Protein AF-A0AAN7U0B2-F1 (afdb_monomer)

Organism: NCBI:txid79012

pLDDT: mean 71.35, std 10.84, range [43.75, 94.19]

Secondary structure (DSSP, 8-state):
-HHHHHHHHHHHHHHHHHHHHHHHHHHHHHHHHHHHHHHHHHHHHHHHHHHHHHHHHHHHHHHHHHHHHHHHHHHHHHHHHTT---HHHHHHHHHHHHHHHHHHHHHHHHHHHHHHHHHHHHHHHHHHHHHHHHHHHHHHHHHHHHHHHHHHHHHHHHHHHHHHHHHHHHHHHHHHHHHHHHHHHHHHHHHHHHHHHHHHHHHHHHHHHHHHHHHHHHHHHHHHHHHHHHHHHHHHHHHHHHHHHHHHHHHHHHHHHHHHHHHHHHHHHHHHHHHHHHHHHHHHHHHHHHHHHHH-TTS-HHHHHHHHHHHHHHHHHHHH--TTHHHHHHHHHHHHHHHHHHHTT-

Radius of gyration: 95.61 Å; Cα contacts (8 Å, |Δi|>4): 31; chains: 1; bounding box: 136×60×272 Å

Sequence (346 aa):
MGRVENQIKDNYNSLSHEGDRLNKEAKIESEKLKNNAKLDAQDLKKDIDESVHTSWDTVKEGAKTVQDYISSGIESVKHTITTDPAQKDMENLKSNVNQKLEESEKEGQSVLNNISNFFKGTTEEAKNEAEHIGLEAYKEGDQFVGDVHKNYKRTANEVQKDANRLSTDAKNESSKLYKDIKNESSKLYNDAKKEGSKLANDLKKDTQYYAEETKKMANDIKNKATDTVQDLSYDASKKASQLKKKASETLDESADAIEHQYDIIKRDFNHLNQRNGMIWGSIGLIGGATATSYLFPTASPMAKFTFIAGLASLGSYYGLHQPHNKVVDNAFKKANHKKEEIKKKM

Solvent-accessible surface area (backbone atoms only — not comparable to full-atom values): 18426 Å² total; pe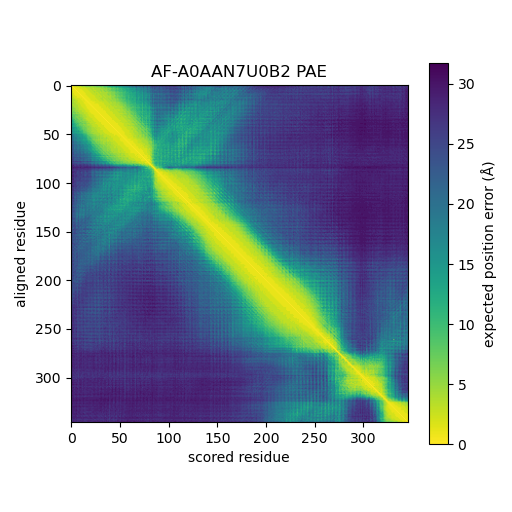r-residue (Å²): 110,73,70,58,57,49,53,52,50,52,51,50,52,51,51,52,53,50,51,55,48,52,54,51,50,53,51,53,51,51,53,50,52,56,51,47,55,51,48,53,52,49,51,52,50,48,54,50,54,52,51,52,50,53,52,49,51,52,49,50,53,50,52,48,51,52,50,52,52,51,53,53,50,51,53,52,53,54,56,64,65,72,73,72,85,61,73,70,63,53,53,56,49,52,51,54,50,52,51,54,46,54,52,49,51,50,50,50,51,50,52,53,51,52,52,54,49,49,53,52,50,54,52,50,51,54,51,53,50,52,51,49,52,51,51,50,54,50,52,53,50,54,50,50,54,50,51,52,51,51,49,51,53,49,51,54,53,50,52,52,50,50,52,53,47,53,56,50,51,53,53,52,52,53,55,49,54,51,51,52,51,51,52,52,52,53,48,51,51,52,50,51,52,50,52,51,52,48,52,54,51,51,53,52,50,52,52,52,51,53,51,52,51,51,51,49,52,51,51,53,51,52,48,54,53,51,51,52,51,51,53,50,51,50,51,51,52,52,52,52,52,50,49,53,49,52,52,48,53,53,49,49,54,50,50,51,52,49,50,52,51,48,52,50,51,51,52,50,48,54,54,45,59,67,48,49,66,60,53,51,50,52,52,23,49,57,54,26,56,54,51,43,55,70,77,43,73,86,57,53,73,65,60,49,48,56,52,25,54,52,46,26,54,52,46,52,55,57,71,76,65,61,77,66,59,60,59,53,51,50,51,52,52,53,50,53,55,52,51,56,54,51,66,74,75,107

Mean predicted aligned error: 20.29 Å

Foldseek 3Di:
DVVVVVVVVVVVVVVVVVVVVVVVVVVVVVVVVVVVVVVVVVVVVVVVVVVVVVVVVVVVVVLVVVVVVLVVVLVVLVVVLVPDDPPVVSVVSVVVSVVVVVVVVVVSVVVVVVVVVVVVVVVVVVVVVVVVVVVVVVVVVVVVVVVVVVVVVVVVVVVVVVVVVVVVVVVVVVVVVVVVVVVVVVVVVVVVVVVVVVVVVVVVVVVVVVVVVVVVVVVVVVVVVVVVVVVVVVVVVVVVVVVVVVVVVVVVVVVVVVVVVVVVVVVVVVVVVVVVLVVLLVVLQVVLLVVLCVPPVPDDPVVSVVSSVVSSVVSSVVVVDDPVVVVVVVVVVVVVVVVVVVVVVD

Structure (mmCIF, N/CA/C/O backbone):
data_AF-A0AAN7U0B2-F1
#
_entry.id   AF-A0AAN7U0B2-F1
#
loop_
_atom_site.group_PDB
_atom_site.id
_atom_site.type_symbol
_atom_site.label_atom_id
_atom_site.label_alt_id
_atom_site.label_comp_id
_atom_site.label_asym_id
_atom_site.label_entity_id
_atom_site.label_seq_id
_atom_site.pdbx_PDB_ins_code
_atom_site.Cartn_x
_atom_site.Cartn_y
_atom_site.Cartn_z
_atom_site.occupancy
_atom_site.B_iso_or_equiv
_atom_site.auth_seq_id
_atom_site.auth_comp_id
_atom_site.auth_asym_id
_atom_site.auth_atom_id
_atom_site.pdbx_PDB_model_num
ATOM 1 N N . MET A 1 1 ? -4.240 4.124 -2.573 1.00 62.34 1 MET A N 1
ATOM 2 C CA . MET A 1 1 ? -5.004 4.782 -1.489 1.00 62.34 1 MET A CA 1
ATOM 3 C C . MET A 1 1 ? -6.374 4.150 -1.267 1.00 62.34 1 MET A C 1
ATOM 5 O O . MET A 1 1 ? -6.574 3.650 -0.173 1.00 62.34 1 MET A O 1
ATOM 9 N N . GLY A 1 2 ? -7.256 4.038 -2.271 1.00 73.81 2 GLY A N 1
ATOM 10 C CA . GLY A 1 2 ? -8.627 3.528 -2.051 1.00 73.81 2 GLY A CA 1
ATOM 11 C C . GLY A 1 2 ? -8.758 2.132 -1.412 1.00 73.81 2 GLY A C 1
ATOM 12 O O . GLY A 1 2 ? -9.674 1.900 -0.635 1.00 73.81 2 GLY A O 1
ATOM 13 N N . ARG A 1 3 ? -7.815 1.205 -1.650 1.00 72.88 3 ARG A N 1
ATOM 14 C CA . ARG A 1 3 ? -7.819 -0.115 -0.980 1.00 72.88 3 ARG A CA 1
ATOM 15 C C . ARG A 1 3 ? -7.599 -0.038 0.536 1.00 72.88 3 ARG A C 1
ATOM 17 O O . ARG A 1 3 ? -8.205 -0.814 1.262 1.00 72.88 3 ARG A O 1
ATOM 24 N N . VAL A 1 4 ? -6.761 0.890 0.997 1.00 68.00 4 VAL A N 1
ATOM 25 C CA . VAL A 1 4 ? -6.445 1.052 2.426 1.00 68.00 4 VAL A CA 1
ATOM 26 C C . VAL A 1 4 ? -7.603 1.741 3.149 1.00 68.00 4 VAL A C 1
ATOM 28 O O . VAL A 1 4 ? -7.990 1.305 4.225 1.00 68.00 4 VAL A O 1
ATOM 31 N N . GLU A 1 5 ? -8.223 2.753 2.534 1.00 70.75 5 GLU A N 1
ATOM 32 C CA . GLU A 1 5 ? -9.426 3.392 3.092 1.00 70.75 5 GLU A CA 1
ATOM 33 C C . GLU A 1 5 ? -10.601 2.419 3.224 1.00 70.75 5 GLU A C 1
ATOM 35 O O . GLU A 1 5 ? -11.302 2.449 4.235 1.00 70.75 5 GLU A O 1
ATOM 40 N N . ASN A 1 6 ? -10.797 1.532 2.242 1.00 81.75 6 ASN A N 1
ATOM 41 C CA . ASN A 1 6 ? -11.848 0.518 2.318 1.00 81.75 6 ASN A CA 1
ATOM 42 C C . ASN A 1 6 ? -11.574 -0.492 3.439 1.00 81.75 6 ASN A C 1
ATOM 44 O O . ASN A 1 6 ? -12.462 -0.741 4.243 1.00 81.75 6 ASN A O 1
ATOM 48 N N . GLN A 1 7 ? -10.335 -0.978 3.583 1.00 75.50 7 GLN A N 1
ATOM 49 C CA . GLN A 1 7 ? -9.976 -1.870 4.695 1.00 75.50 7 GLN A CA 1
ATOM 50 C C . GLN A 1 7 ? -10.166 -1.219 6.072 1.00 75.50 7 GLN A C 1
ATOM 52 O O . GLN A 1 7 ? -10.622 -1.876 7.003 1.00 75.50 7 GLN A O 1
ATOM 57 N N . ILE A 1 8 ? -9.853 0.072 6.217 1.00 72.75 8 ILE A N 1
ATOM 58 C CA . ILE A 1 8 ? -10.065 0.795 7.480 1.00 72.75 8 ILE A CA 1
ATOM 59 C C . ILE A 1 8 ? -11.563 0.935 7.782 1.00 72.75 8 ILE A C 1
ATOM 61 O O . ILE A 1 8 ? -11.970 0.732 8.926 1.00 72.75 8 ILE A O 1
ATOM 65 N N . LYS A 1 9 ? -12.392 1.239 6.774 1.00 77.12 9 LYS A N 1
ATOM 66 C CA . LYS A 1 9 ? -13.853 1.303 6.936 1.00 77.12 9 LYS A CA 1
ATOM 67 C C . LYS A 1 9 ? -14.451 -0.052 7.299 1.00 77.12 9 LYS A C 1
ATOM 69 O O . LYS A 1 9 ? -15.277 -0.113 8.205 1.00 77.12 9 LYS A O 1
ATOM 74 N N . ASP A 1 10 ? -14.011 -1.119 6.643 1.00 83.44 10 ASP A N 1
ATOM 75 C CA . ASP A 1 10 ? -14.496 -2.472 6.913 1.00 83.44 10 ASP A CA 1
ATOM 76 C C . ASP A 1 10 ? -14.113 -2.919 8.331 1.00 83.44 10 ASP A C 1
ATOM 78 O O . ASP A 1 10 ? -14.961 -3.419 9.071 1.00 83.44 10 ASP A O 1
ATOM 82 N N . ASN A 1 11 ? -12.880 -2.634 8.767 1.00 77.19 11 ASN A N 1
ATOM 83 C CA . ASN A 1 11 ? -12.436 -2.911 10.135 1.00 77.19 11 ASN A CA 1
ATOM 84 C C . ASN A 1 11 ? -13.214 -2.096 11.179 1.00 77.19 11 ASN A C 1
ATOM 86 O O . ASN A 1 11 ? -13.591 -2.636 12.217 1.00 77.19 11 ASN A O 1
ATOM 90 N N . TYR A 1 12 ? -13.485 -0.814 10.914 1.00 76.44 12 TYR A N 1
ATOM 91 C CA . TYR A 1 12 ? -14.282 0.025 11.813 1.00 76.44 12 TYR A CA 1
ATOM 92 C C . TYR A 1 12 ? -15.718 -0.493 11.943 1.00 76.44 12 TYR A C 1
ATOM 94 O O . TYR A 1 12 ? -16.229 -0.633 13.053 1.00 76.44 12 TYR A O 1
ATOM 102 N N . ASN A 1 13 ? -16.352 -0.837 10.819 1.00 79.38 13 ASN A N 1
ATOM 103 C CA . ASN A 1 13 ? -17.703 -1.391 10.811 1.00 79.38 13 ASN A CA 1
ATOM 104 C C . ASN A 1 13 ? -17.756 -2.737 11.542 1.00 79.38 13 ASN A C 1
ATOM 106 O O . ASN A 1 13 ? -18.671 -2.959 12.330 1.00 79.38 13 ASN A O 1
ATOM 110 N N . SER A 1 14 ? -16.755 -3.600 11.342 1.00 82.75 14 SER A N 1
ATOM 111 C CA . SER A 1 14 ? -16.643 -4.876 12.054 1.00 82.75 14 SER A CA 1
ATOM 112 C C . SER A 1 14 ? -16.499 -4.680 13.565 1.00 82.75 14 SER A C 1
ATOM 114 O O . SER A 1 14 ? -17.169 -5.366 14.331 1.00 82.75 14 SER A O 1
ATOM 116 N N . LEU A 1 15 ? -15.663 -3.734 14.006 1.00 69.44 15 LEU A N 1
ATOM 117 C CA . LEU A 1 15 ? -15.485 -3.421 15.429 1.00 69.44 15 LEU A CA 1
ATOM 118 C C . LEU A 1 15 ? -16.748 -2.816 16.049 1.00 69.44 15 LEU A C 1
ATOM 120 O O . LEU A 1 15 ? -17.107 -3.173 17.168 1.00 69.44 15 LEU A O 1
ATOM 124 N N . SER A 1 16 ? -17.447 -1.939 15.324 1.00 75.06 16 SER A N 1
ATOM 125 C CA . SER A 1 16 ? -18.725 -1.383 15.777 1.00 75.06 16 SER A CA 1
ATOM 126 C C . SER A 1 16 ? -19.780 -2.477 15.943 1.00 75.06 16 SER A C 1
ATOM 128 O O . SER A 1 16 ? -20.493 -2.491 16.942 1.00 75.06 16 SER A O 1
ATOM 130 N N . HIS A 1 17 ? -19.861 -3.413 14.992 1.00 82.25 17 HIS A N 1
ATOM 131 C CA . HIS A 1 17 ? -20.822 -4.513 15.047 1.00 82.25 17 HIS A CA 1
ATOM 132 C C . HIS A 1 17 ? -20.531 -5.474 16.204 1.00 82.25 17 HIS A C 1
ATOM 134 O O . HIS A 1 17 ? -21.449 -5.921 16.889 1.00 82.25 17 HIS A O 1
ATOM 140 N N . GLU A 1 18 ? -19.250 -5.744 16.458 1.00 75.12 18 GLU A N 1
ATOM 141 C CA . GLU A 1 18 ? -18.821 -6.563 17.589 1.00 75.12 18 GLU A CA 1
ATOM 142 C C . GLU A 1 18 ? -19.105 -5.873 18.932 1.00 75.12 18 GLU A C 1
ATOM 144 O O . GLU A 1 18 ? -19.582 -6.515 19.866 1.00 75.12 18 GLU A O 1
ATOM 149 N N . GLY A 1 19 ? -18.916 -4.552 19.018 1.00 70.75 19 GLY A N 1
ATOM 150 C CA . GLY A 1 19 ? -19.303 -3.764 20.191 1.00 70.75 19 GLY A CA 1
ATOM 151 C C . GLY A 1 19 ? -20.806 -3.835 20.482 1.00 70.75 19 GLY A C 1
ATOM 152 O O . GLY A 1 19 ? -21.211 -4.058 21.625 1.00 70.75 19 GLY A O 1
ATOM 153 N N . ASP A 1 20 ? -21.642 -3.723 19.447 1.00 79.56 20 ASP A N 1
ATOM 154 C CA . ASP A 1 20 ? -23.097 -3.862 19.578 1.00 79.56 20 ASP A CA 1
ATOM 155 C C . ASP A 1 20 ? -23.512 -5.281 19.991 1.00 79.56 20 ASP A C 1
ATOM 157 O O . ASP A 1 20 ? -24.447 -5.447 20.783 1.00 79.56 20 ASP A O 1
ATOM 161 N N . ARG A 1 21 ? -22.817 -6.308 19.481 1.00 88.62 21 ARG A N 1
ATOM 162 C CA . ARG A 1 21 ? -23.034 -7.711 19.856 1.00 88.62 21 ARG A CA 1
ATOM 163 C C . ARG A 1 21 ? -22.728 -7.935 21.335 1.00 88.62 21 ARG A C 1
ATOM 165 O O . ARG A 1 21 ? -23.600 -8.411 22.059 1.00 88.62 21 ARG A O 1
ATOM 172 N N . LEU A 1 22 ? -21.550 -7.513 21.794 1.00 74.25 22 LEU A N 1
ATOM 173 C CA . LEU A 1 22 ? -21.128 -7.654 23.190 1.00 74.25 22 LEU A CA 1
ATOM 174 C C . LEU A 1 22 ? -22.046 -6.886 24.151 1.00 74.25 22 LEU A C 1
ATOM 176 O O . LEU A 1 22 ? -22.393 -7.397 25.211 1.00 74.25 22 LEU A O 1
ATOM 180 N N . ASN A 1 23 ? -22.512 -5.691 23.776 1.00 71.69 23 ASN A N 1
ATOM 181 C CA . ASN A 1 23 ? -23.466 -4.928 24.587 1.00 71.69 23 ASN A CA 1
ATOM 182 C C . ASN A 1 23 ? -24.824 -5.646 24.719 1.00 71.69 23 ASN A C 1
ATOM 184 O O . ASN A 1 23 ? -25.438 -5.642 25.787 1.00 71.69 23 ASN A O 1
ATOM 188 N N . LYS A 1 24 ? -25.308 -6.287 23.646 1.00 84.25 24 LYS A N 1
ATOM 189 C CA . LYS A 1 24 ? -26.529 -7.107 23.705 1.00 84.25 24 LYS A CA 1
ATOM 190 C C . LYS A 1 24 ? -26.335 -8.346 24.576 1.00 84.25 24 LYS A C 1
ATOM 192 O O . LYS A 1 24 ? -27.213 -8.638 25.383 1.00 84.25 24 LYS A O 1
ATOM 197 N N . GLU A 1 25 ? -25.206 -9.038 24.443 1.00 77.94 25 GLU A N 1
ATOM 198 C CA . GLU A 1 25 ? -24.877 -10.211 25.263 1.00 77.94 25 GLU A CA 1
ATOM 199 C C . GLU A 1 25 ? -24.789 -9.850 26.748 1.00 77.94 25 GLU A C 1
ATOM 201 O O . GLU A 1 25 ? -25.471 -10.473 27.559 1.00 77.94 25 GLU A O 1
ATOM 206 N N . ALA A 1 26 ? -24.086 -8.767 27.090 1.00 66.31 26 ALA A N 1
ATOM 207 C CA . ALA A 1 26 ? -23.992 -8.274 28.462 1.00 66.31 26 ALA A CA 1
ATOM 208 C C . ALA A 1 26 ? -25.369 -7.930 29.060 1.00 66.31 26 ALA A C 1
ATOM 210 O O . ALA A 1 26 ? -25.644 -8.249 30.216 1.00 66.31 26 ALA A O 1
ATOM 211 N N . LYS A 1 27 ? -26.273 -7.325 28.274 1.00 73.69 27 LYS A N 1
ATOM 212 C CA . LYS A 1 27 ? -27.654 -7.061 28.718 1.00 73.69 27 LYS A CA 1
ATOM 213 C C . LYS A 1 27 ? -28.449 -8.342 28.958 1.00 73.69 27 LYS A C 1
ATOM 215 O O . LYS A 1 27 ? -29.168 -8.425 29.947 1.00 73.69 27 LYS A O 1
ATOM 220 N N . ILE A 1 28 ? -28.327 -9.331 28.072 1.00 86.31 28 ILE A N 1
ATOM 221 C CA . ILE A 1 28 ? -29.006 -10.625 28.224 1.00 86.31 28 ILE A CA 1
ATOM 222 C C . ILE A 1 28 ? -28.509 -11.341 29.483 1.00 86.31 28 ILE A C 1
ATOM 224 O O . ILE A 1 28 ? -29.311 -11.893 30.232 1.00 86.31 28 ILE A O 1
ATOM 228 N N . GLU A 1 29 ? -27.201 -11.334 29.727 1.00 74.88 29 GLU A N 1
ATOM 229 C CA . GLU A 1 29 ? -26.602 -11.989 30.889 1.00 74.88 29 GLU A CA 1
ATOM 230 C C . GLU A 1 29 ? -26.949 -11.270 32.200 1.00 74.88 29 GLU A C 1
ATOM 232 O O . GLU A 1 29 ? -27.311 -11.923 33.177 1.00 74.88 29 GLU A O 1
ATOM 237 N N . SER A 1 30 ? -26.977 -9.934 32.195 1.00 67.88 30 SER A N 1
ATOM 238 C CA . SER A 1 30 ? -27.463 -9.132 33.324 1.00 67.88 30 SER A CA 1
ATOM 239 C C . SER A 1 30 ? -28.927 -9.436 33.670 1.00 67.88 30 SER A C 1
ATOM 241 O O . SER A 1 30 ? -29.248 -9.665 34.836 1.00 67.88 30 SER A O 1
ATOM 243 N N . GLU A 1 31 ? -29.814 -9.518 32.674 1.00 75.75 31 GLU A N 1
ATOM 244 C CA . GLU A 1 31 ? -31.220 -9.885 32.894 1.00 75.75 31 GLU A CA 1
ATOM 245 C C . GLU A 1 31 ? -31.374 -11.333 33.388 1.00 75.75 31 GLU A C 1
ATOM 247 O O . GLU A 1 31 ? -32.225 -11.612 34.235 1.00 75.75 31 GLU A O 1
ATOM 252 N N . LYS A 1 32 ? -30.532 -12.267 32.924 1.00 82.19 32 LYS A N 1
ATOM 253 C CA . LYS A 1 32 ? -30.501 -13.640 33.456 1.00 82.19 32 LYS A CA 1
ATOM 254 C C . LYS A 1 32 ? -30.104 -13.667 34.929 1.00 82.19 32 LYS A C 1
ATOM 256 O O . LYS A 1 32 ? -30.805 -14.291 35.717 1.00 82.19 32 LYS A O 1
ATOM 261 N N . LEU A 1 33 ? -29.033 -12.969 35.308 1.00 73.19 33 LEU A N 1
ATOM 262 C CA . LEU A 1 33 ? -28.585 -12.893 36.702 1.00 73.19 33 LEU A CA 1
ATOM 263 C C . LEU A 1 33 ? -29.656 -12.270 37.603 1.00 73.19 33 LEU A C 1
ATOM 265 O O . LEU A 1 33 ? -29.943 -12.804 38.670 1.00 73.19 33 LEU A O 1
ATOM 269 N N . LYS A 1 34 ? -30.311 -11.198 37.145 1.00 71.62 34 LYS A N 1
ATOM 270 C CA . LYS A 1 34 ? -31.413 -10.557 37.872 1.00 71.62 34 LYS A CA 1
ATOM 271 C C . LYS A 1 34 ? -32.606 -11.496 38.072 1.00 71.62 34 LYS A C 1
ATOM 273 O O . LYS A 1 34 ? -33.197 -11.513 39.149 1.00 71.62 34 LYS A O 1
ATOM 278 N N . ASN A 1 35 ? -32.966 -12.273 37.050 1.00 78.31 35 ASN A N 1
ATOM 279 C CA . ASN A 1 35 ? -34.054 -13.244 37.153 1.00 78.31 35 ASN A CA 1
ATOM 280 C C . ASN A 1 35 ? -33.693 -14.423 38.062 1.00 78.31 35 ASN A C 1
ATOM 282 O O . ASN A 1 35 ? -34.537 -14.828 38.855 1.00 78.31 35 ASN A O 1
ATOM 286 N N . ASN A 1 36 ? -32.455 -14.922 38.007 1.00 77.12 36 ASN A N 1
ATOM 287 C CA . ASN A 1 36 ? -31.988 -15.980 38.904 1.00 77.12 36 ASN A CA 1
ATOM 288 C C . ASN A 1 36 ? -31.991 -15.509 40.362 1.00 77.12 36 ASN A C 1
ATOM 290 O O . ASN A 1 36 ? -32.620 -16.149 41.190 1.00 77.12 36 ASN A O 1
ATOM 294 N N . ALA A 1 37 ? -31.431 -14.331 40.655 1.00 64.38 37 ALA A N 1
ATOM 295 C CA . ALA A 1 37 ? -31.462 -13.762 42.005 1.00 64.38 37 ALA A CA 1
ATOM 296 C C . ALA A 1 37 ? -32.899 -13.569 42.528 1.00 64.38 37 ALA A C 1
ATOM 298 O O . ALA A 1 37 ? -33.170 -13.744 43.713 1.00 64.38 37 ALA A O 1
ATOM 299 N N . LYS A 1 38 ? -33.846 -13.230 41.641 1.00 74.75 38 LYS A N 1
ATOM 300 C CA . LYS A 1 38 ? -35.267 -13.136 41.994 1.00 74.75 38 LYS A CA 1
ATOM 301 C C . LYS A 1 38 ? -35.881 -14.502 42.319 1.00 74.75 38 LYS A C 1
ATOM 303 O O . LYS A 1 38 ? -36.688 -14.567 43.241 1.00 74.75 38 LYS A O 1
ATOM 308 N N . LEU A 1 39 ? -35.542 -15.548 41.565 1.00 81.50 39 LEU A N 1
ATOM 309 C CA . LEU A 1 39 ? -35.999 -16.916 41.830 1.00 81.50 39 LEU A CA 1
ATOM 310 C C . LEU A 1 39 ? -35.407 -17.441 43.141 1.00 81.50 39 LEU A C 1
ATOM 312 O O . LEU A 1 39 ? -36.166 -17.885 43.992 1.00 81.50 39 LEU A O 1
ATOM 316 N N . ASP A 1 40 ? -34.104 -17.260 43.360 1.00 73.44 40 ASP A N 1
ATOM 317 C CA . ASP A 1 40 ? -33.429 -17.667 44.597 1.00 73.44 40 ASP A CA 1
ATOM 318 C C . ASP A 1 40 ? -34.040 -16.966 45.823 1.00 73.44 40 ASP A C 1
ATOM 320 O O . ASP A 1 40 ? -34.286 -17.592 46.851 1.00 73.44 40 ASP A O 1
ATOM 324 N N . ALA A 1 41 ? -34.369 -15.673 45.711 1.00 63.78 41 ALA A N 1
ATOM 325 C CA . ALA A 1 41 ? -35.064 -14.944 46.772 1.00 63.78 41 ALA A CA 1
ATOM 326 C C . ALA A 1 41 ? -36.500 -15.453 47.014 1.00 63.78 41 ALA A C 1
ATOM 328 O O . ALA A 1 41 ? -36.991 -15.405 48.142 1.00 63.78 41 ALA A O 1
ATOM 329 N N . GLN A 1 42 ? -37.193 -15.921 45.969 1.00 75.75 42 GLN A N 1
ATOM 330 C CA . GLN A 1 42 ? -38.525 -16.520 46.097 1.00 75.75 42 GLN A CA 1
ATOM 331 C C . GLN A 1 42 ? -38.467 -17.900 46.756 1.00 75.75 42 GLN A C 1
ATOM 333 O O . GLN A 1 42 ? -39.298 -18.173 47.622 1.00 75.75 42 GLN A O 1
ATOM 338 N N . ASP A 1 43 ? -37.487 -18.723 46.389 1.00 78.06 43 ASP A N 1
ATOM 339 C CA . ASP A 1 43 ? -37.266 -20.041 46.984 1.00 78.06 43 ASP A CA 1
ATOM 340 C C . ASP A 1 43 ? -36.851 -19.907 48.451 1.00 78.06 43 ASP A C 1
ATOM 342 O O . ASP A 1 43 ? -37.474 -20.517 49.315 1.00 78.06 43 ASP A O 1
ATOM 346 N N . LEU A 1 44 ? -35.921 -18.999 48.772 1.00 69.94 44 LEU A N 1
ATOM 347 C CA . LEU A 1 44 ? -35.542 -18.718 50.158 1.00 69.94 44 LEU A CA 1
ATOM 348 C C . LEU A 1 44 ? -36.741 -18.247 50.991 1.00 69.94 44 LEU A C 1
ATOM 350 O O . LEU A 1 44 ? -36.927 -18.686 52.124 1.00 69.94 44 LEU A O 1
ATOM 354 N N . LYS A 1 45 ? -37.582 -17.366 50.433 1.00 73.69 45 LYS A N 1
ATOM 355 C CA . LYS A 1 45 ? -38.807 -16.928 51.108 1.00 73.69 45 LYS A CA 1
ATOM 356 C C . LYS A 1 45 ? -39.746 -18.106 51.374 1.00 73.69 45 LYS A C 1
ATOM 358 O O . LYS A 1 45 ? -40.304 -18.193 52.463 1.00 73.69 45 LYS A O 1
ATOM 363 N N . LYS A 1 46 ? -39.922 -18.995 50.395 1.00 80.50 46 LYS A N 1
ATOM 364 C CA . LYS A 1 46 ? -40.762 -20.187 50.529 1.00 80.50 46 LYS A CA 1
ATOM 365 C C . LYS A 1 46 ? -40.222 -21.131 51.607 1.00 80.50 46 LYS A C 1
ATOM 367 O O . LYS A 1 46 ? -41.000 -21.560 52.452 1.00 80.50 46 LYS A O 1
ATOM 372 N N . ASP A 1 47 ? -38.917 -21.388 51.625 1.00 73.44 47 ASP A N 1
ATOM 373 C CA . ASP A 1 47 ? -38.269 -22.236 52.631 1.00 73.44 47 ASP A CA 1
ATOM 374 C C . ASP A 1 47 ? -38.415 -21.649 54.045 1.00 73.44 47 ASP A C 1
ATOM 376 O O . ASP A 1 47 ? -38.682 -22.375 55.006 1.00 73.44 47 ASP A O 1
ATOM 380 N N . ILE A 1 48 ? -38.298 -20.321 54.181 1.00 65.44 48 ILE A N 1
ATOM 381 C CA . ILE A 1 48 ? -38.559 -19.617 55.444 1.00 65.44 48 ILE A CA 1
ATOM 382 C C . ILE A 1 48 ? -40.029 -19.776 55.853 1.00 65.44 48 ILE A C 1
ATOM 384 O O . ILE A 1 48 ? -40.295 -20.147 56.996 1.00 65.44 48 ILE A O 1
ATOM 388 N N . ASP A 1 49 ? -40.978 -19.539 54.943 1.00 70.12 49 ASP A N 1
ATOM 389 C CA . ASP A 1 49 ? -42.413 -19.659 55.225 1.00 70.12 49 ASP A CA 1
ATOM 390 C C . ASP A 1 49 ? -42.785 -21.099 55.651 1.00 70.12 49 ASP A C 1
ATOM 392 O O . ASP A 1 49 ? -43.501 -21.285 56.641 1.00 70.12 49 ASP A O 1
ATOM 396 N N . GLU A 1 50 ? -42.247 -22.119 54.968 1.00 77.75 50 GLU A N 1
ATOM 397 C CA . GLU A 1 50 ? -42.433 -23.543 55.293 1.00 77.75 50 GLU A CA 1
ATOM 398 C C . GLU A 1 50 ? -41.806 -23.920 56.648 1.00 77.75 50 GLU A C 1
ATOM 400 O O . GLU A 1 50 ? -42.435 -24.611 57.459 1.00 77.75 50 GLU A O 1
ATOM 405 N N . SER A 1 51 ? -40.597 -23.431 56.939 1.00 68.94 51 SER A N 1
ATOM 406 C CA . SER A 1 51 ? -39.906 -23.657 58.215 1.00 68.94 51 SER A CA 1
ATOM 407 C C . SER A 1 51 ? -40.633 -23.002 59.394 1.00 68.94 51 SER A C 1
ATOM 409 O O . SER A 1 51 ? -40.816 -23.622 60.449 1.00 68.94 51 SER A O 1
ATOM 411 N N . VAL A 1 52 ? -41.129 -21.774 59.209 1.00 65.25 52 VAL A N 1
ATOM 412 C CA . VAL A 1 52 ? -41.936 -21.061 60.209 1.00 65.25 52 VAL A CA 1
ATOM 413 C C . VAL A 1 52 ? -43.257 -21.789 60.454 1.00 65.25 52 VAL A C 1
ATOM 415 O O . VAL A 1 52 ? -43.629 -21.975 61.613 1.00 65.25 52 VAL A O 1
ATOM 418 N N . HIS A 1 53 ? -43.947 -22.247 59.403 1.00 73.06 53 HIS A N 1
ATOM 419 C CA . HIS A 1 53 ? -45.188 -23.018 59.552 1.00 73.06 53 HIS A CA 1
ATOM 420 C C . HIS A 1 53 ? -44.955 -24.330 60.304 1.00 73.06 53 HIS A C 1
ATOM 422 O O . HIS A 1 53 ? -45.649 -24.605 61.280 1.00 73.06 53 HIS A O 1
ATOM 428 N N . THR A 1 54 ? -43.923 -25.088 59.926 1.00 75.12 54 THR A N 1
ATOM 429 C CA . THR A 1 54 ? -43.577 -26.361 60.580 1.00 75.12 54 THR A CA 1
ATOM 430 C C . THR A 1 54 ? -43.224 -26.160 62.057 1.00 75.12 54 THR A C 1
ATOM 432 O O . THR A 1 54 ? -43.676 -26.907 62.930 1.00 75.12 54 THR A O 1
ATOM 435 N N . SER A 1 55 ? -42.453 -25.112 62.362 1.00 62.28 55 SER A N 1
ATOM 436 C CA . SER A 1 55 ? -42.093 -24.756 63.738 1.00 62.28 55 SER A CA 1
ATOM 437 C C . SER A 1 55 ? -43.324 -24.352 64.552 1.00 62.28 55 SER A C 1
ATOM 439 O O . SER A 1 55 ? -43.479 -24.774 65.698 1.00 62.28 55 SER A O 1
ATOM 441 N N . TRP A 1 56 ? -44.231 -23.571 63.962 1.00 67.69 56 TRP A N 1
ATOM 442 C CA . TRP A 1 56 ? -45.464 -23.135 64.610 1.00 67.69 56 TRP A CA 1
ATOM 443 C C . TRP A 1 56 ? -46.434 -24.287 64.883 1.00 67.69 56 TRP A C 1
ATOM 445 O O . TRP A 1 56 ? -47.021 -24.346 65.964 1.00 67.69 56 TRP A O 1
ATOM 455 N N . ASP A 1 57 ? -46.571 -25.226 63.948 1.00 72.25 57 ASP A N 1
ATOM 456 C CA . ASP A 1 57 ? -47.402 -26.417 64.132 1.00 72.25 57 ASP A CA 1
ATOM 457 C C . ASP A 1 57 ? -46.837 -27.323 65.233 1.00 72.25 57 ASP A C 1
ATOM 459 O O . ASP A 1 57 ? -47.582 -27.750 66.116 1.00 72.25 57 ASP A O 1
ATOM 463 N N . THR A 1 58 ? -45.511 -27.495 65.278 1.00 70.69 58 THR A N 1
ATOM 464 C CA . THR A 1 58 ? -44.831 -28.224 66.363 1.00 70.69 58 THR A CA 1
ATOM 465 C C . THR A 1 58 ? -45.084 -27.570 67.726 1.00 70.69 58 THR A C 1
ATOM 467 O O . THR A 1 58 ? -45.393 -28.249 68.706 1.00 70.69 58 THR A O 1
ATOM 470 N N . VAL A 1 59 ? -45.004 -26.236 67.803 1.00 63.72 59 VAL A N 1
ATOM 471 C CA . VAL A 1 59 ? -45.301 -25.484 69.033 1.00 63.72 59 VAL A CA 1
ATOM 472 C C . VAL A 1 59 ? -46.768 -25.626 69.434 1.00 63.72 59 VAL A C 1
ATOM 474 O O . VAL A 1 59 ? -47.051 -25.841 70.612 1.00 63.72 59 VAL A O 1
ATOM 477 N N . LYS A 1 60 ? -47.711 -25.539 68.487 1.00 70.12 60 LYS A N 1
ATOM 478 C CA . LYS A 1 60 ? -49.143 -25.748 68.753 1.00 70.12 60 LYS A CA 1
ATOM 479 C C . LYS A 1 60 ? -49.423 -27.141 69.300 1.00 70.12 60 LYS A C 1
ATOM 481 O O . LYS A 1 60 ? -50.196 -27.273 70.246 1.00 70.12 60 LYS A O 1
ATOM 486 N N . GLU A 1 61 ? -48.813 -28.165 68.719 1.00 71.56 61 GLU A N 1
ATOM 487 C CA . GLU A 1 61 ? -48.995 -29.549 69.150 1.00 71.56 61 GLU A CA 1
ATOM 488 C C . GLU A 1 61 ? -48.376 -29.792 70.534 1.00 71.56 61 GLU A C 1
ATOM 490 O O . GLU A 1 61 ? -49.005 -30.412 71.396 1.00 71.56 61 GLU A O 1
ATOM 495 N N . GLY A 1 62 ? -47.213 -29.194 70.815 1.00 66.31 62 GLY A N 1
ATOM 496 C CA . GLY A 1 62 ? -46.621 -29.179 72.153 1.00 66.31 62 GLY A CA 1
ATOM 497 C C . GLY A 1 62 ? -47.501 -28.460 73.182 1.00 66.31 62 GLY A C 1
ATOM 498 O O . GLY A 1 62 ? -47.757 -28.997 74.258 1.00 66.31 62 GLY A O 1
ATOM 499 N N . ALA A 1 63 ? -48.034 -27.284 72.840 1.00 59.97 63 ALA A N 1
ATOM 500 C CA . ALA A 1 63 ? -48.937 -26.525 73.705 1.00 59.97 63 ALA A CA 1
ATOM 501 C C . ALA A 1 63 ? -50.231 -27.297 74.001 1.00 59.97 63 ALA A C 1
ATOM 503 O O . ALA A 1 63 ? -50.665 -27.349 75.151 1.00 59.97 63 ALA A O 1
ATOM 504 N N . LYS A 1 64 ? -50.806 -27.956 72.987 1.00 71.38 64 LYS A N 1
ATOM 505 C CA . LYS A 1 64 ? -51.961 -28.843 73.151 1.00 71.38 64 LYS A CA 1
ATOM 506 C C . LYS A 1 64 ? -51.634 -30.021 74.069 1.00 71.38 64 LYS A C 1
ATOM 508 O O . LYS A 1 64 ? -52.399 -30.304 74.979 1.00 71.38 64 LYS A O 1
ATOM 513 N N . THR A 1 65 ? -50.470 -30.646 73.895 1.00 70.75 65 THR A N 1
ATOM 514 C CA . THR A 1 65 ? -50.010 -31.745 74.762 1.00 70.75 65 THR A CA 1
ATOM 515 C C . THR A 1 65 ? -49.903 -31.305 76.224 1.00 70.75 65 THR A C 1
ATOM 517 O O . THR A 1 65 ? -50.366 -32.007 77.121 1.00 70.75 65 THR A O 1
ATOM 520 N N . VAL A 1 66 ? -49.336 -30.120 76.477 1.00 62.78 66 VAL A N 1
ATOM 521 C CA . VAL A 1 66 ? -49.255 -29.540 77.827 1.00 62.78 66 VAL A CA 1
ATOM 522 C C . VAL A 1 66 ? -50.653 -29.255 78.381 1.00 62.78 66 VAL A C 1
ATOM 524 O O . VAL A 1 66 ? -50.933 -29.602 79.526 1.00 62.78 66 VAL A O 1
ATOM 527 N N . GLN A 1 67 ? -51.549 -28.680 77.575 1.00 65.50 67 GLN A N 1
ATOM 528 C CA . GLN A 1 67 ? -52.934 -28.415 77.967 1.00 65.50 67 GLN A CA 1
ATOM 529 C C . GLN A 1 67 ? -53.694 -29.705 78.314 1.00 65.50 67 GLN A C 1
ATOM 531 O O . GLN A 1 67 ? -54.399 -29.745 79.325 1.00 65.50 67 GLN A O 1
ATOM 536 N N . ASP A 1 68 ? -53.538 -30.758 77.512 1.00 71.56 68 ASP A N 1
ATOM 537 C CA . ASP A 1 68 ? -54.157 -32.067 77.730 1.00 71.56 68 ASP A CA 1
ATOM 538 C C . ASP A 1 68 ? -53.616 -32.712 79.017 1.00 71.56 68 ASP A C 1
ATOM 540 O O . ASP A 1 68 ? -54.391 -33.220 79.831 1.00 71.56 68 ASP A O 1
ATOM 544 N N . TYR A 1 69 ? -52.302 -32.622 79.260 1.00 64.62 69 TYR A N 1
ATOM 545 C CA . TYR A 1 69 ? -51.672 -33.105 80.492 1.00 64.62 69 TYR A CA 1
ATOM 546 C C . TYR A 1 69 ? -52.184 -32.363 81.734 1.00 64.62 69 TYR A C 1
ATOM 548 O O . TYR A 1 69 ? -52.553 -32.999 82.724 1.00 64.62 69 TYR A O 1
ATOM 556 N N . ILE A 1 70 ? -52.265 -31.028 81.671 1.00 63.00 70 ILE A N 1
ATOM 557 C CA . ILE A 1 70 ? -52.837 -30.202 82.743 1.00 63.00 70 ILE A CA 1
ATOM 558 C C . ILE A 1 70 ? -54.290 -30.619 82.986 1.00 63.00 70 ILE A C 1
ATOM 560 O O . ILE A 1 70 ? -54.644 -30.958 84.113 1.00 63.00 70 ILE A O 1
ATOM 564 N N . SER A 1 71 ? -55.112 -30.684 81.936 1.00 70.56 71 SER A N 1
ATOM 565 C CA . SER A 1 71 ? -56.535 -31.044 82.028 1.00 70.56 71 SER A CA 1
ATOM 566 C C . SER A 1 71 ? -56.743 -32.432 82.642 1.00 70.56 71 SER A C 1
ATOM 568 O O . SER A 1 71 ? -57.573 -32.599 83.537 1.00 70.56 71 SER A O 1
ATOM 570 N N . SER A 1 72 ? -55.940 -33.419 82.233 1.00 69.25 72 SER A N 1
ATOM 571 C CA . SER A 1 72 ? -55.966 -34.767 82.808 1.00 69.25 72 SER A CA 1
ATOM 572 C C . SER A 1 72 ? -55.546 -34.780 84.281 1.00 69.25 72 SER A C 1
ATOM 574 O O . SER A 1 72 ? -56.118 -35.531 85.074 1.00 69.25 72 SER A O 1
ATOM 576 N N . GLY A 1 73 ? -54.556 -33.968 84.664 1.00 65.31 73 GLY A N 1
ATOM 577 C CA . GLY A 1 73 ? -54.142 -33.806 86.057 1.00 65.31 73 GLY A CA 1
ATOM 578 C C . GLY A 1 73 ? -55.261 -33.230 86.927 1.00 65.31 73 GLY A C 1
ATOM 579 O O . GLY A 1 73 ? -55.528 -33.755 88.009 1.00 65.31 73 GLY A O 1
ATOM 580 N N . ILE A 1 74 ? -55.970 -32.210 86.430 1.00 63.22 74 ILE A N 1
ATOM 581 C CA . ILE A 1 74 ? -57.132 -31.610 87.108 1.00 63.22 74 ILE A CA 1
ATOM 582 C C . ILE A 1 74 ? -58.233 -32.645 87.322 1.00 63.22 74 ILE A C 1
ATOM 584 O O . ILE A 1 74 ? -58.738 -32.779 88.436 1.00 63.22 74 ILE A O 1
ATOM 588 N N . GLU A 1 75 ? -58.615 -33.365 86.265 1.00 67.31 75 GLU A N 1
ATOM 589 C CA . GLU A 1 75 ? -59.658 -34.396 86.307 1.00 67.31 75 GLU A CA 1
ATOM 590 C C . GLU A 1 75 ? -59.317 -35.489 87.333 1.00 67.31 75 GLU A C 1
ATOM 592 O O . GLU A 1 75 ? -60.158 -35.847 88.160 1.00 67.31 75 GLU A O 1
ATOM 597 N N . SER A 1 76 ? -58.061 -35.947 87.361 1.00 66.44 76 SER A N 1
ATOM 598 C CA . SER A 1 76 ? -57.564 -36.930 88.337 1.00 66.44 76 SER A CA 1
ATOM 599 C C . SER A 1 76 ? -57.670 -36.430 89.785 1.00 66.44 76 SER A C 1
ATOM 601 O O . SER A 1 76 ? -58.201 -37.116 90.668 1.00 66.44 76 SER A O 1
ATOM 603 N N . VAL A 1 77 ? -57.242 -35.190 90.039 1.00 59.91 77 VAL A N 1
ATOM 604 C CA . VAL A 1 77 ? -57.354 -34.563 91.364 1.00 59.91 77 VAL A CA 1
ATOM 605 C C . VAL A 1 77 ? -58.825 -34.406 91.767 1.00 59.91 77 VAL A C 1
ATOM 607 O O . VAL A 1 77 ? -59.206 -34.774 92.876 1.00 59.91 77 VAL A O 1
ATOM 610 N N . LYS A 1 78 ? -59.686 -33.945 90.856 1.00 61.56 78 LYS A N 1
ATOM 611 C CA . LYS A 1 78 ? -61.131 -33.774 91.076 1.00 61.56 78 LYS A CA 1
ATOM 612 C C . LYS A 1 78 ? -61.840 -35.097 91.394 1.00 61.56 78 LYS A C 1
ATOM 614 O O . LYS A 1 78 ? -62.712 -35.127 92.267 1.00 61.56 78 LYS A O 1
ATOM 619 N N . HIS A 1 79 ? -61.450 -36.187 90.735 1.00 63.56 79 HIS A N 1
ATOM 620 C CA . HIS A 1 79 ? -61.969 -37.526 91.017 1.00 63.56 79 HIS A CA 1
ATOM 621 C C . HIS A 1 79 ? -61.536 -38.021 92.405 1.00 63.56 79 HIS A C 1
ATOM 623 O O . HIS A 1 79 ? -62.331 -38.619 93.121 1.00 63.56 79 HIS A O 1
ATOM 629 N N . THR A 1 80 ? -60.304 -37.735 92.825 1.00 57.12 80 THR A N 1
ATOM 630 C CA . THR A 1 80 ? -59.798 -38.149 94.147 1.00 57.12 80 THR A CA 1
ATOM 631 C C . THR A 1 80 ? -60.527 -37.421 95.289 1.00 57.12 80 THR A C 1
ATOM 633 O O . THR A 1 80 ? -60.824 -38.008 96.327 1.00 57.12 80 THR A O 1
ATOM 636 N N . ILE A 1 81 ? -60.887 -36.154 95.063 1.00 54.53 81 ILE A N 1
ATOM 637 C CA . ILE A 1 81 ? -61.611 -35.268 95.992 1.00 54.53 81 ILE A CA 1
ATOM 638 C C . ILE A 1 81 ? -63.080 -35.681 96.182 1.00 54.53 81 ILE A C 1
ATOM 640 O O . ILE A 1 81 ? -63.662 -35.445 97.233 1.00 54.53 81 ILE A O 1
ATOM 644 N N . THR A 1 82 ? -63.720 -36.297 95.190 1.00 56.62 82 THR A N 1
ATOM 645 C CA . THR A 1 82 ? -65.165 -36.596 95.249 1.00 56.62 82 THR A CA 1
ATOM 646 C C . THR A 1 82 ? -65.513 -37.870 96.026 1.00 56.62 82 THR A C 1
ATOM 648 O O . THR A 1 82 ? -66.696 -38.130 96.241 1.00 56.62 82 THR A O 1
ATOM 651 N N . THR A 1 83 ? -64.517 -38.632 96.490 1.00 54.25 83 THR A N 1
ATOM 652 C CA . THR A 1 83 ? -64.719 -39.992 97.022 1.00 54.25 83 THR A CA 1
ATOM 653 C C . THR A 1 83 ? -64.802 -40.172 98.547 1.00 54.25 83 THR A C 1
ATOM 655 O O . THR A 1 83 ? -65.122 -41.283 98.942 1.00 54.25 83 THR A O 1
ATOM 658 N N . ASP A 1 84 ? -64.609 -39.161 99.410 1.00 53.78 84 ASP A N 1
ATOM 659 C CA . ASP A 1 84 ? -64.984 -39.253 100.851 1.00 53.78 84 ASP A CA 1
ATOM 660 C C . ASP A 1 84 ? -64.798 -37.903 101.593 1.00 53.78 84 ASP A C 1
ATOM 662 O O . ASP A 1 84 ? -63.730 -37.306 101.431 1.00 53.78 84 ASP A O 1
ATOM 666 N N . PRO A 1 85 ? -65.746 -37.362 102.402 1.00 56.28 85 PRO A N 1
ATOM 667 C CA . PRO A 1 85 ? -65.547 -36.046 103.013 1.00 56.28 85 PRO A CA 1
ATOM 668 C C . PRO A 1 85 ? -65.338 -36.042 104.538 1.00 56.28 85 PRO A C 1
ATOM 670 O O . PRO A 1 85 ? -66.197 -36.457 105.314 1.00 56.28 85 PRO A O 1
ATOM 673 N N . ALA A 1 86 ? -64.293 -35.321 104.958 1.00 52.50 86 ALA A N 1
ATOM 674 C CA . ALA A 1 86 ? -64.406 -34.318 106.017 1.00 52.50 86 ALA A CA 1
ATOM 675 C C . ALA A 1 86 ? -64.458 -32.927 105.345 1.00 52.50 86 ALA A C 1
ATOM 677 O O . ALA A 1 86 ? -63.496 -32.486 104.719 1.00 52.50 86 ALA A O 1
ATOM 678 N N . GLN A 1 87 ? -65.604 -32.238 105.418 1.00 55.78 87 GLN A N 1
ATOM 679 C CA . GLN A 1 87 ? -65.940 -31.036 104.621 1.00 55.78 87 GLN A CA 1
ATOM 680 C C . GLN A 1 87 ? -64.900 -29.898 104.636 1.00 55.78 87 GLN A C 1
ATOM 682 O O . GLN A 1 87 ? -64.769 -29.184 103.645 1.00 55.78 87 GLN A O 1
ATOM 687 N N . LYS A 1 88 ? -64.152 -29.723 105.731 1.00 57.34 88 LYS A N 1
ATOM 688 C CA . LYS A 1 88 ? -63.198 -28.613 105.896 1.00 57.34 88 LYS A CA 1
ATOM 689 C C . LYS A 1 88 ? -61.874 -28.832 105.156 1.00 57.34 88 LYS A C 1
ATOM 691 O O . LYS A 1 88 ? -61.301 -27.880 104.632 1.00 57.34 88 LYS A O 1
ATOM 696 N N . ASP A 1 89 ? -61.414 -30.076 105.068 1.00 60.34 89 ASP A N 1
ATOM 697 C CA . ASP A 1 89 ? -60.193 -30.408 104.326 1.00 60.34 89 ASP A CA 1
ATOM 698 C C . ASP A 1 89 ? -60.436 -30.313 102.818 1.00 60.34 89 ASP A C 1
ATOM 700 O O . ASP A 1 89 ? -59.554 -29.901 102.066 1.00 60.34 89 ASP A O 1
ATOM 704 N N . MET A 1 90 ? -61.676 -30.569 102.392 1.00 58.22 90 MET A N 1
ATOM 705 C CA . MET A 1 90 ? -62.104 -30.447 101.003 1.00 58.22 90 MET A CA 1
ATOM 706 C C . MET A 1 90 ? -62.019 -29.009 100.475 1.00 58.22 90 MET A C 1
ATOM 708 O O . MET A 1 90 ? -61.542 -28.792 99.363 1.00 58.22 90 MET A O 1
ATOM 712 N N . GLU A 1 91 ? -62.465 -28.015 101.252 1.00 62.88 91 GLU A N 1
ATOM 713 C CA . GLU A 1 91 ? -62.426 -26.606 100.832 1.00 62.88 91 GLU A CA 1
ATOM 714 C C . GLU A 1 91 ? -60.994 -26.069 100.739 1.00 62.88 91 GLU A C 1
ATOM 716 O O . GLU A 1 91 ? -60.646 -25.414 99.753 1.00 62.88 91 GLU A O 1
ATOM 721 N N . ASN A 1 92 ? -60.138 -26.412 101.706 1.00 67.25 92 ASN A N 1
ATOM 722 C CA . ASN A 1 92 ? -58.720 -26.048 101.672 1.00 67.25 92 ASN A CA 1
ATOM 723 C C . ASN A 1 92 ? -57.997 -26.690 100.482 1.00 67.25 92 ASN A C 1
ATOM 725 O O . ASN A 1 92 ? -57.195 -26.031 99.816 1.00 67.25 92 ASN A O 1
ATOM 729 N N . LEU A 1 93 ? -58.298 -27.956 100.177 1.00 64.62 93 LEU A N 1
ATOM 730 C CA . LEU A 1 93 ? -57.710 -28.642 99.031 1.00 64.62 93 LEU A CA 1
ATOM 731 C C . LEU A 1 93 ? -58.169 -28.013 97.710 1.00 64.62 93 LEU A C 1
ATOM 733 O O . LEU A 1 93 ? -57.348 -27.758 96.835 1.00 64.62 93 LEU A O 1
ATOM 737 N N . LYS A 1 94 ? -59.463 -27.695 97.581 1.00 66.19 94 LYS A N 1
ATOM 738 C CA . LYS A 1 94 ? -60.031 -27.049 96.389 1.00 66.19 94 LYS A CA 1
ATOM 739 C C . LYS A 1 94 ? -59.422 -25.665 96.147 1.00 66.19 94 LYS A C 1
ATOM 741 O O . LYS A 1 94 ? -59.107 -25.336 95.008 1.00 66.19 94 LYS A O 1
ATOM 746 N N . SER A 1 95 ? -59.208 -24.892 97.214 1.00 73.38 95 SER A N 1
ATOM 747 C CA . SER A 1 95 ? -58.525 -23.594 97.158 1.00 73.38 95 SER A CA 1
ATOM 748 C C . SER A 1 95 ? -57.075 -23.731 96.674 1.00 73.38 95 SER A C 1
ATOM 750 O O . SER A 1 95 ? -56.692 -23.087 95.701 1.00 73.38 95 SER A O 1
ATOM 752 N N . ASN A 1 96 ? -56.294 -24.641 97.271 1.00 69.31 96 ASN A N 1
ATOM 753 C CA . ASN A 1 96 ? -54.904 -24.889 96.866 1.00 69.31 96 ASN A CA 1
ATOM 754 C C . ASN A 1 96 ? -54.784 -25.391 95.420 1.00 69.31 96 ASN A C 1
ATOM 756 O O . ASN A 1 96 ? -53.863 -25.002 94.704 1.00 69.31 96 ASN A O 1
ATOM 760 N N . VAL A 1 97 ? -55.702 -26.257 94.982 1.00 64.12 97 VAL A N 1
ATOM 761 C CA . VAL A 1 97 ? -55.723 -26.772 93.607 1.00 64.12 97 VAL A CA 1
ATOM 762 C C . VAL A 1 97 ? -56.044 -25.656 92.620 1.00 64.12 97 VAL A C 1
ATOM 764 O O . VAL A 1 97 ? -55.326 -25.514 91.637 1.00 64.12 97 VAL A O 1
ATOM 767 N N . ASN A 1 98 ? -57.056 -24.831 92.898 1.00 68.00 98 ASN A N 1
ATOM 768 C CA . ASN A 1 98 ? -57.389 -23.692 92.043 1.00 68.00 98 ASN A CA 1
ATOM 769 C C . ASN A 1 98 ? -56.247 -22.672 91.979 1.00 68.00 98 ASN A C 1
ATOM 771 O O . ASN A 1 98 ? -55.935 -22.187 90.897 1.00 68.00 98 ASN A O 1
ATOM 775 N N . GLN A 1 99 ? -55.577 -22.396 93.103 1.00 76.69 99 GLN A N 1
ATOM 776 C CA . GLN A 1 99 ? -54.417 -21.507 93.119 1.00 76.69 99 GLN A CA 1
ATOM 777 C C . GLN A 1 99 ? -53.275 -22.057 92.253 1.00 76.69 99 GLN A C 1
ATOM 779 O O . GLN A 1 99 ? -52.738 -21.333 91.419 1.00 76.69 99 GLN A O 1
ATOM 784 N N . LYS A 1 100 ? -52.932 -23.345 92.395 1.00 67.88 100 LYS A N 1
ATOM 785 C CA . LYS A 1 100 ? -51.915 -23.977 91.540 1.00 67.88 100 LYS A CA 1
ATOM 786 C C . LYS A 1 100 ? -52.316 -24.002 90.069 1.00 67.88 100 LYS A C 1
ATOM 788 O O . LYS A 1 100 ? -51.443 -23.948 89.206 1.00 67.88 100 LYS A O 1
ATOM 793 N N . LEU A 1 101 ? -53.614 -24.075 89.785 1.00 64.69 101 LEU A N 1
ATOM 794 C CA . LEU A 1 101 ? -54.127 -23.984 88.429 1.00 64.69 101 LEU A CA 1
ATOM 795 C C . LEU A 1 101 ? -53.905 -22.605 87.824 1.00 64.69 101 LEU A C 1
ATOM 797 O O . LEU A 1 101 ? -53.338 -22.510 86.742 1.00 64.69 101 LEU A O 1
ATOM 801 N N . GLU A 1 102 ? -54.291 -21.551 88.541 1.00 70.81 102 GLU A N 1
ATOM 802 C CA . GLU A 1 102 ? -54.077 -20.172 88.098 1.00 70.81 102 GLU A CA 1
ATOM 803 C C . GLU A 1 102 ? -52.586 -19.849 87.948 1.00 70.81 102 GLU A C 1
ATOM 805 O O . GLU A 1 102 ? -52.192 -19.154 87.011 1.00 70.81 102 GLU A O 1
ATOM 810 N N . GLU A 1 103 ? -51.741 -20.349 88.857 1.00 71.00 103 GLU A N 1
ATOM 811 C CA . GLU A 1 103 ? -50.285 -20.218 88.757 1.00 71.00 103 GLU A CA 1
ATOM 812 C C . GLU A 1 103 ? -49.757 -20.914 87.495 1.00 71.00 103 GLU A C 1
ATOM 814 O O . GLU A 1 103 ? -49.013 -20.299 86.731 1.00 71.00 103 GLU A O 1
ATOM 819 N N . SER A 1 104 ? -50.200 -22.145 87.223 1.00 62.84 104 SER A N 1
ATOM 820 C CA . SER A 1 104 ? -49.777 -22.908 86.045 1.00 62.84 104 SER A CA 1
ATOM 821 C C . SER A 1 104 ? -50.300 -22.313 84.728 1.00 62.84 104 SER A C 1
ATOM 823 O O . SER A 1 104 ? -49.561 -22.271 83.745 1.00 62.84 104 SER A O 1
ATOM 825 N N . GLU A 1 105 ? -51.525 -21.776 84.697 1.00 63.62 105 GLU A N 1
ATOM 826 C CA . GLU A 1 105 ? -52.066 -21.047 83.541 1.00 63.62 105 GLU A CA 1
ATOM 827 C C . GLU A 1 105 ? -51.280 -19.762 83.259 1.00 63.62 105 GLU A C 1
ATOM 829 O O . GLU A 1 105 ? -50.938 -19.490 82.103 1.00 63.62 105 GLU A O 1
ATOM 834 N N . LYS A 1 106 ? -50.937 -18.992 84.303 1.00 74.00 106 LYS A N 1
ATOM 835 C CA . LYS A 1 106 ? -50.094 -17.794 84.170 1.00 74.00 106 LYS A CA 1
ATOM 836 C C . LYS A 1 106 ? -48.701 -18.138 83.656 1.00 74.00 106 LYS A C 1
ATOM 838 O O . LYS A 1 106 ? -48.189 -17.434 82.785 1.00 74.00 106 LYS A O 1
ATOM 843 N N . GLU A 1 107 ? -48.091 -19.209 84.159 1.00 68.06 107 GLU A N 1
ATOM 844 C CA . GLU A 1 107 ? -46.795 -19.693 83.672 1.00 68.06 107 GLU A CA 1
ATOM 845 C C . GLU A 1 107 ? -46.881 -20.133 82.205 1.00 68.06 107 GLU A C 1
ATOM 847 O O . GLU A 1 107 ? -46.061 -19.712 81.388 1.00 68.06 107 GLU A O 1
ATOM 852 N N . GLY A 1 108 ? -47.921 -20.886 81.837 1.00 60.50 108 GLY A N 1
ATOM 853 C CA . GLY A 1 108 ? -48.171 -21.301 80.457 1.00 60.50 108 GLY A CA 1
ATOM 854 C C . GLY A 1 108 ? -48.357 -20.116 79.504 1.00 60.50 108 GLY A C 1
ATOM 855 O O . GLY A 1 108 ? -47.749 -20.075 78.434 1.00 60.50 108 GLY A O 1
ATOM 856 N N . GLN A 1 109 ? -49.128 -19.102 79.904 1.00 67.81 109 GLN A N 1
ATOM 857 C CA . GLN A 1 109 ? -49.296 -17.871 79.123 1.00 67.81 109 GLN A CA 1
ATOM 858 C C . GLN A 1 109 ? -48.008 -17.054 79.029 1.00 67.81 109 GLN A C 1
ATOM 860 O O . GLN A 1 109 ? -47.718 -16.498 77.970 1.00 67.81 109 GLN A O 1
ATOM 865 N N . SER A 1 110 ? -47.206 -17.010 80.095 1.00 74.75 110 SER A N 1
ATOM 866 C CA . SER A 1 110 ? -45.885 -16.377 80.074 1.00 74.75 110 SER A CA 1
ATOM 867 C C . SER A 1 110 ? -44.962 -17.047 79.049 1.00 74.75 110 SER A C 1
ATOM 869 O O . SER A 1 110 ? -44.366 -16.368 78.213 1.00 74.75 110 SER A O 1
ATOM 871 N N . VAL A 1 111 ? -44.912 -18.384 79.031 1.00 67.25 111 VAL A N 1
ATOM 872 C CA . VAL A 1 111 ? -44.123 -19.151 78.053 1.00 67.25 111 VAL A CA 1
ATOM 873 C C . VAL A 1 111 ? -44.614 -18.905 76.625 1.00 67.25 111 VAL A C 1
ATOM 875 O O . VAL A 1 111 ? -43.800 -18.608 75.752 1.00 67.25 111 VAL A O 1
ATOM 878 N N . LEU A 1 112 ? -45.928 -18.951 76.379 1.00 60.25 112 LEU A N 1
ATOM 879 C CA . LEU A 1 112 ? -46.497 -18.675 75.053 1.00 60.25 112 LEU A CA 1
ATOM 880 C C . LEU A 1 112 ? -46.184 -17.253 74.570 1.00 60.25 112 LEU A C 1
ATOM 882 O O . LEU A 1 112 ? -45.832 -17.063 73.404 1.00 60.25 112 LEU A O 1
ATOM 886 N N . ASN A 1 113 ? -46.252 -16.262 75.461 1.00 70.56 113 ASN A N 1
ATOM 887 C CA . ASN A 1 113 ? -45.877 -14.885 75.144 1.00 70.56 113 ASN A CA 1
ATOM 888 C C . ASN A 1 113 ? -44.386 -14.770 74.803 1.00 70.56 113 ASN A C 1
ATOM 890 O O . ASN A 1 113 ? -44.037 -14.118 73.819 1.00 70.56 113 ASN A O 1
ATOM 894 N N . ASN A 1 114 ? -43.508 -15.435 75.557 1.00 71.56 114 ASN A N 1
ATOM 895 C CA . ASN A 1 114 ? -42.071 -15.444 75.280 1.00 71.56 114 ASN A CA 1
ATOM 896 C C . ASN A 1 114 ? -41.753 -16.106 73.934 1.00 71.56 114 ASN A C 1
ATOM 898 O O . ASN A 1 114 ? -40.976 -15.555 73.158 1.00 71.56 114 ASN A O 1
ATOM 902 N N . ILE A 1 115 ? -42.400 -17.232 73.619 1.00 62.47 115 ILE A N 1
ATOM 903 C CA . ILE A 1 115 ? -42.260 -17.908 72.324 1.00 62.47 115 ILE A CA 1
ATOM 904 C C . ILE A 1 115 ? -42.751 -17.000 71.190 1.00 62.47 115 ILE A C 1
ATOM 906 O O . ILE A 1 115 ? -42.051 -16.821 70.194 1.00 62.47 115 ILE A O 1
ATOM 910 N N . SER A 1 116 ? -43.922 -16.371 71.341 1.00 66.44 116 SER A N 1
ATOM 911 C CA . SER A 1 116 ? -44.440 -15.442 70.331 1.00 66.44 116 SER A CA 1
ATOM 912 C C . SER A 1 116 ? -43.500 -14.257 70.104 1.00 66.44 116 SER A C 1
ATOM 914 O O . SER A 1 116 ? -43.303 -13.855 68.957 1.00 66.44 116 SER A O 1
ATOM 916 N N . ASN A 1 117 ? -42.915 -13.707 71.169 1.00 73.69 117 ASN A N 1
ATOM 917 C CA . ASN A 1 117 ? -41.969 -12.600 71.073 1.00 73.69 117 ASN A CA 1
ATOM 918 C C . ASN A 1 117 ? -40.648 -13.030 70.425 1.00 73.69 117 ASN A C 1
ATOM 920 O O . ASN A 1 117 ? -40.127 -12.286 69.599 1.00 73.69 117 ASN A O 1
ATOM 924 N N . PHE A 1 118 ? -40.150 -14.231 70.735 1.00 73.88 118 PHE A N 1
ATOM 925 C CA . PHE A 1 118 ? -38.964 -14.802 70.097 1.00 73.88 118 PHE A CA 1
ATOM 926 C C . PHE A 1 118 ? -39.151 -14.910 68.579 1.00 73.88 118 PHE A C 1
ATOM 928 O O . PHE A 1 118 ? -38.376 -14.325 67.830 1.00 73.88 118 PHE A O 1
ATOM 935 N N . PHE A 1 119 ? -40.235 -15.543 68.116 1.00 64.06 119 PHE A N 1
ATOM 936 C CA . PHE A 1 119 ? -40.495 -15.681 66.678 1.00 64.06 119 PHE A CA 1
ATOM 937 C C . PHE A 1 119 ? -40.707 -14.338 65.971 1.00 64.06 119 PHE A C 1
ATOM 939 O O . PHE A 1 119 ? -40.240 -14.164 64.846 1.00 64.06 119 PHE A O 1
ATOM 946 N N . LYS A 1 120 ? -41.371 -13.369 66.619 1.00 69.56 120 LYS A N 1
ATOM 947 C CA . LYS A 1 120 ? -41.487 -12.004 66.078 1.00 69.56 120 LYS A CA 1
ATOM 948 C C . LYS A 1 120 ? -40.118 -11.341 65.926 1.00 69.56 120 LYS A C 1
ATOM 950 O O . LYS A 1 120 ? -39.863 -10.755 64.881 1.00 69.56 120 LYS A O 1
ATOM 955 N N . GLY A 1 121 ? -39.250 -11.468 66.931 1.00 74.50 121 GLY A N 1
ATOM 956 C CA . GLY A 1 121 ? -37.882 -10.949 66.888 1.00 74.50 121 GLY A CA 1
ATOM 957 C C . GLY A 1 121 ? -37.070 -11.566 65.751 1.00 74.50 121 GLY A C 1
ATOM 958 O O . GLY A 1 121 ? -36.557 -10.839 64.909 1.00 74.50 121 GLY A O 1
ATOM 959 N N . THR A 1 122 ? -37.047 -12.898 65.658 1.00 67.81 122 THR A N 1
ATOM 960 C CA . THR A 1 122 ? -36.308 -13.616 64.607 1.00 67.81 122 THR A CA 1
ATOM 961 C C . THR A 1 122 ? -36.828 -13.302 63.203 1.00 67.81 122 THR A C 1
ATOM 963 O O . THR A 1 122 ? -36.040 -13.176 62.270 1.00 67.81 122 THR A O 1
ATOM 966 N N . THR A 1 123 ? -38.145 -13.137 63.035 1.00 66.38 123 THR A N 1
ATOM 967 C CA . THR A 1 123 ? -38.734 -12.770 61.734 1.00 66.38 123 THR A CA 1
ATOM 968 C C . THR A 1 123 ? -38.313 -11.363 61.310 1.00 66.38 123 THR A C 1
ATOM 970 O O . THR A 1 123 ? -37.978 -11.148 60.146 1.00 66.38 123 THR A O 1
ATOM 973 N N . GLU A 1 124 ? -38.303 -10.408 62.243 1.00 74.06 124 GLU A N 1
ATOM 974 C CA . GLU A 1 124 ? -37.900 -9.032 61.945 1.00 74.06 124 GLU A CA 1
ATOM 975 C C . GLU A 1 124 ? -36.394 -8.936 61.662 1.00 74.06 124 GLU A C 1
ATOM 977 O O . GLU A 1 124 ? -35.992 -8.254 60.724 1.00 74.06 124 GLU A O 1
ATOM 982 N N . GLU A 1 125 ? -35.560 -9.670 62.404 1.00 76.12 125 GLU A N 1
ATOM 983 C CA . GLU A 1 125 ? -34.119 -9.777 62.134 1.00 76.12 125 GLU A CA 1
ATOM 984 C C . GLU A 1 125 ? -33.843 -10.369 60.747 1.00 76.12 125 GLU A C 1
ATOM 986 O O . GLU A 1 125 ? -33.094 -9.776 59.973 1.00 76.12 125 GLU A O 1
ATOM 991 N N . ALA A 1 126 ? -34.497 -11.479 60.389 1.00 64.69 126 ALA A N 1
ATOM 992 C CA . ALA A 1 126 ? -34.337 -12.098 59.073 1.00 64.69 126 ALA A CA 1
ATOM 993 C C . ALA A 1 126 ? -34.773 -11.163 57.934 1.00 64.69 126 ALA A C 1
ATOM 995 O O . ALA A 1 126 ? -34.117 -11.093 56.894 1.00 64.69 126 ALA A O 1
ATOM 996 N N . LYS A 1 127 ? -35.864 -10.414 58.132 1.00 70.81 127 LYS A N 1
ATOM 997 C CA . LYS A 1 127 ? -36.334 -9.417 57.167 1.00 70.81 127 LYS A CA 1
ATOM 998 C C . LYS A 1 127 ? -35.332 -8.269 57.010 1.00 70.81 127 LYS A C 1
ATOM 1000 O O . LYS A 1 127 ? -35.020 -7.903 55.880 1.00 70.81 127 LYS A O 1
ATOM 1005 N N . ASN A 1 128 ? -34.817 -7.733 58.116 1.00 77.88 128 ASN A N 1
ATOM 1006 C CA . ASN A 1 128 ? -33.833 -6.651 58.096 1.00 77.88 128 ASN A CA 1
ATOM 1007 C C . ASN A 1 128 ? -32.529 -7.084 57.413 1.00 77.88 128 ASN A C 1
ATOM 1009 O O . ASN A 1 128 ? -31.981 -6.329 56.614 1.00 77.88 128 ASN A O 1
ATOM 1013 N N . GLU A 1 129 ? -32.063 -8.308 57.671 1.00 74.94 129 GLU A N 1
ATOM 1014 C CA . GLU A 1 129 ? -30.869 -8.860 57.024 1.00 74.94 129 GLU A CA 1
ATOM 1015 C C . GLU A 1 129 ? -31.089 -9.060 55.515 1.00 74.94 129 GLU A C 1
ATOM 1017 O O . GLU A 1 129 ? -30.246 -8.684 54.702 1.00 74.94 129 GLU A O 1
ATOM 1022 N N . ALA A 1 130 ? -32.256 -9.573 55.110 1.00 64.50 130 ALA A N 1
ATOM 1023 C CA . ALA A 1 130 ? -32.602 -9.718 53.696 1.00 64.50 130 ALA A CA 1
ATOM 1024 C C . ALA A 1 130 ? -3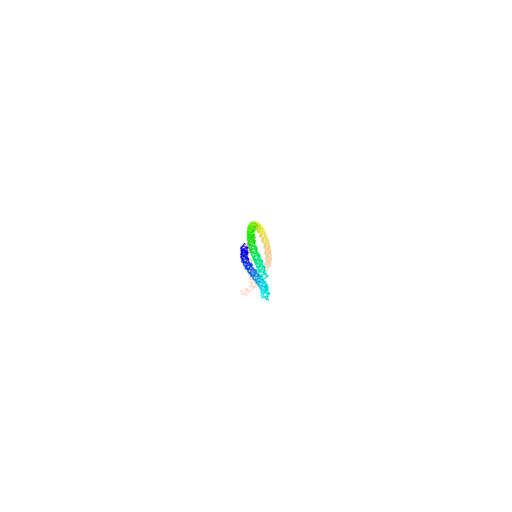2.681 -8.360 52.970 1.00 64.50 130 ALA A C 1
ATOM 1026 O O . ALA A 1 130 ? -32.211 -8.234 51.836 1.00 64.50 130 ALA A O 1
ATOM 1027 N N . GLU A 1 131 ? -33.241 -7.331 53.615 1.00 74.12 131 GLU A N 1
ATOM 1028 C CA . GLU A 1 131 ? -33.251 -5.961 53.088 1.00 74.12 131 GLU A CA 1
ATOM 1029 C C . GLU A 1 131 ? -31.829 -5.385 52.981 1.00 74.12 131 GLU A C 1
ATOM 1031 O O . GLU A 1 131 ? -31.496 -4.768 51.964 1.00 74.12 131 GLU A O 1
ATOM 1036 N N . HIS A 1 132 ? -30.974 -5.628 53.979 1.00 81.00 132 HIS A N 1
ATOM 1037 C CA . HIS A 1 132 ? -29.575 -5.199 53.976 1.00 81.00 132 HIS A CA 1
ATOM 1038 C C . HIS A 1 132 ? -28.787 -5.826 52.818 1.00 81.00 132 HIS A C 1
ATOM 1040 O O . HIS A 1 132 ? -28.191 -5.101 52.018 1.00 81.00 132 HIS A O 1
ATOM 1046 N N . ILE A 1 133 ? -28.858 -7.152 52.661 1.00 73.38 133 ILE A N 1
ATOM 1047 C CA . ILE A 1 133 ? -28.207 -7.884 51.562 1.00 73.38 133 ILE A CA 1
ATOM 1048 C C . ILE A 1 133 ? -28.716 -7.381 50.204 1.00 73.38 133 ILE A C 1
ATOM 1050 O O . ILE A 1 133 ? -27.929 -7.165 49.281 1.00 73.38 133 ILE A O 1
ATOM 1054 N N . GLY A 1 134 ? -30.025 -7.139 50.073 1.00 65.94 134 GLY A N 1
ATOM 1055 C CA . GLY A 1 134 ? -30.612 -6.594 48.848 1.00 65.94 134 GLY A CA 1
ATOM 1056 C C . GLY A 1 134 ? -30.079 -5.201 48.488 1.00 65.94 134 GLY A C 1
ATOM 1057 O O . GLY A 1 134 ? -29.800 -4.928 47.318 1.00 65.94 134 GLY A O 1
ATOM 1058 N N . LEU A 1 135 ? -29.906 -4.323 49.481 1.00 78.44 135 LEU A N 1
ATOM 1059 C CA . LEU A 1 135 ? -29.347 -2.981 49.294 1.00 78.44 135 LEU A CA 1
ATOM 1060 C C . LEU A 1 135 ? -27.856 -3.011 48.939 1.00 78.44 135 LEU A C 1
ATOM 1062 O O . LEU A 1 135 ? -27.434 -2.265 48.051 1.00 78.44 135 LEU A O 1
ATOM 1066 N N . GLU A 1 136 ? -27.064 -3.864 49.592 1.00 77.44 136 GLU A N 1
ATOM 1067 C CA . GLU A 1 136 ? -25.644 -4.035 49.264 1.00 77.44 136 GLU A CA 1
ATOM 1068 C C . GLU A 1 136 ? -25.460 -4.579 47.847 1.00 77.44 136 GLU A C 1
ATOM 1070 O O . GLU A 1 136 ? -24.738 -3.969 47.057 1.00 77.44 136 GLU A O 1
ATOM 1075 N N . ALA A 1 137 ? -26.197 -5.629 47.474 1.00 63.78 137 ALA A N 1
ATOM 1076 C CA . ALA A 1 137 ? -26.159 -6.186 46.124 1.00 63.78 137 ALA A CA 1
ATOM 1077 C C . ALA A 1 137 ? -26.541 -5.145 45.056 1.00 63.78 137 ALA A C 1
ATOM 1079 O O . ALA A 1 137 ? -25.917 -5.072 43.994 1.00 63.78 137 ALA A O 1
ATOM 1080 N N . TYR A 1 138 ? -27.534 -4.292 45.338 1.00 67.31 138 TYR A N 1
ATOM 1081 C CA . TYR A 1 138 ? -27.905 -3.193 44.444 1.00 67.31 138 TYR A CA 1
ATOM 1082 C C . TYR A 1 138 ? -26.767 -2.175 44.289 1.00 67.31 138 TYR A C 1
ATOM 1084 O O . TYR A 1 138 ? -26.450 -1.756 43.175 1.00 67.31 138 TYR A O 1
ATOM 1092 N N . LYS A 1 139 ? -26.129 -1.789 45.398 1.00 79.56 139 LYS A N 1
ATOM 1093 C CA . LYS A 1 139 ? -25.036 -0.810 45.415 1.00 79.56 139 LYS A CA 1
ATOM 1094 C C . LYS A 1 139 ? -23.792 -1.323 44.687 1.00 79.56 139 LYS A C 1
ATOM 1096 O O . LYS A 1 139 ? -23.199 -0.580 43.906 1.00 79.56 139 LYS A O 1
ATOM 1101 N N . GLU A 1 140 ? -23.415 -2.579 44.912 1.00 74.44 140 GLU A N 1
ATOM 1102 C CA . GLU A 1 140 ? -22.304 -3.223 44.207 1.00 74.44 140 GLU A CA 1
ATOM 1103 C C . GLU A 1 140 ? -22.593 -3.362 42.710 1.00 74.44 140 GLU A C 1
ATOM 1105 O O . GLU A 1 140 ? -21.726 -3.069 41.883 1.00 74.44 140 GLU A O 1
ATOM 1110 N N . GLY A 1 141 ? -23.829 -3.723 42.348 1.00 62.50 141 GLY A N 1
ATOM 1111 C CA . GLY A 1 141 ? -24.273 -3.775 40.957 1.00 62.50 141 GLY A CA 1
ATOM 1112 C C . GLY A 1 141 ? -24.164 -2.422 40.249 1.00 62.50 141 GLY A C 1
ATOM 1113 O O . GLY A 1 141 ? -23.627 -2.344 39.142 1.00 62.50 141 GLY A O 1
ATOM 1114 N N . ASP A 1 142 ? -24.612 -1.342 40.893 1.00 71.50 142 ASP A N 1
ATOM 1115 C CA . ASP A 1 142 ? -24.547 0.012 40.329 1.00 71.50 142 ASP A CA 1
ATOM 1116 C C . ASP A 1 142 ? -23.091 0.495 40.181 1.00 71.50 142 ASP A C 1
ATOM 1118 O O . ASP A 1 142 ? -22.705 1.068 39.155 1.00 71.50 142 ASP A O 1
ATOM 1122 N N . GLN A 1 143 ? -22.235 0.175 41.160 1.00 80.75 143 GLN A N 1
ATOM 1123 C CA . GLN A 1 143 ? -20.802 0.457 41.091 1.00 80.75 143 GLN A CA 1
ATOM 1124 C C . GLN A 1 143 ? -20.124 -0.308 39.944 1.00 80.75 143 GLN A C 1
ATOM 1126 O O . GLN A 1 143 ? -19.374 0.292 39.169 1.00 80.75 143 GLN A O 1
ATOM 1131 N N . PHE A 1 144 ? -20.432 -1.597 39.779 1.00 73.25 144 PHE A N 1
ATOM 1132 C CA . PHE A 1 144 ? -19.915 -2.419 38.686 1.00 73.25 144 PHE A CA 1
ATOM 1133 C C . PHE A 1 144 ? -20.309 -1.858 37.313 1.00 73.25 144 PHE A C 1
ATOM 1135 O O . PHE A 1 144 ? -19.452 -1.689 36.442 1.00 73.25 144 PHE A O 1
ATOM 1142 N N . VAL A 1 145 ? -21.582 -1.492 37.119 1.00 62.41 145 VAL A N 1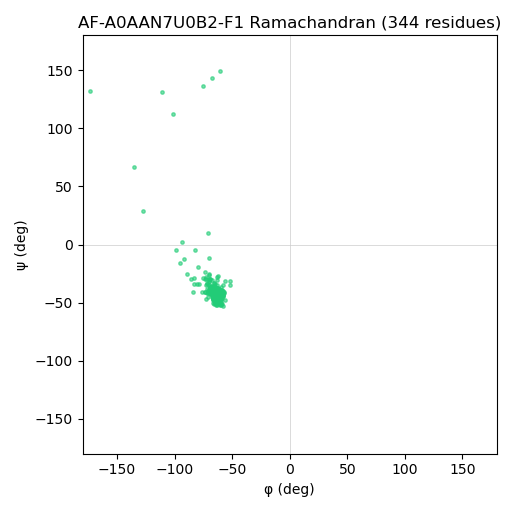
ATOM 1143 C CA . VAL A 1 145 ? -22.058 -0.865 35.872 1.00 62.41 145 VAL A CA 1
ATOM 1144 C C . VAL A 1 145 ? -21.336 0.461 35.613 1.00 62.41 145 VAL A C 1
ATOM 1146 O O . VAL A 1 145 ? -20.914 0.731 34.482 1.00 62.41 145 VAL A O 1
ATOM 1149 N N . GLY A 1 146 ? -21.136 1.274 36.653 1.00 73.88 146 GLY A N 1
ATOM 1150 C CA . GLY A 1 146 ? -20.376 2.519 36.572 1.00 73.88 146 GLY A CA 1
ATOM 1151 C C . GLY A 1 146 ? -18.922 2.311 36.134 1.00 73.88 146 GLY A C 1
ATOM 1152 O O . GLY A 1 146 ? -18.424 3.041 35.269 1.00 73.88 146 GLY A O 1
ATOM 1153 N N . ASP A 1 147 ? -18.245 1.305 36.682 1.00 76.25 147 ASP A N 1
ATOM 1154 C CA . ASP A 1 147 ? -16.851 0.993 36.359 1.00 76.25 147 ASP A CA 1
ATOM 1155 C C . ASP A 1 147 ? -16.699 0.404 34.951 1.00 76.25 147 ASP A C 1
ATOM 1157 O O . ASP A 1 147 ? -15.802 0.815 34.205 1.00 76.25 147 ASP A O 1
ATOM 1161 N N . VAL A 1 148 ? -17.621 -0.467 34.527 1.00 61.06 148 VAL A N 1
ATOM 1162 C CA . VAL A 1 148 ? -17.697 -0.953 33.139 1.00 61.06 148 VAL A CA 1
ATOM 1163 C C . VAL A 1 148 ? -17.888 0.219 32.174 1.00 61.06 148 VAL A C 1
ATOM 1165 O O . VAL A 1 148 ? -17.163 0.325 31.182 1.00 61.06 148 VAL A O 1
ATOM 1168 N N . HIS A 1 149 ? -18.794 1.153 32.480 1.00 60.56 149 HIS A N 1
ATOM 1169 C CA . HIS A 1 149 ? -19.033 2.323 31.635 1.00 60.56 149 HIS A CA 1
ATOM 1170 C C . HIS A 1 149 ? -17.804 3.244 31.542 1.00 60.56 149 HIS A C 1
ATOM 1172 O O . HIS A 1 149 ? -17.445 3.702 30.451 1.00 60.56 149 HIS A O 1
ATOM 1178 N N . LYS A 1 150 ? -17.115 3.497 32.664 1.00 81.12 150 LYS A N 1
ATOM 1179 C CA . LYS A 1 150 ? -15.866 4.281 32.687 1.00 81.12 150 LYS A CA 1
ATOM 1180 C C . LYS A 1 150 ? -14.767 3.619 31.862 1.00 81.12 150 LYS A C 1
ATOM 1182 O O . LYS A 1 150 ? -14.120 4.305 31.068 1.00 81.12 150 LYS A O 1
ATOM 1187 N N . ASN A 1 151 ? -14.569 2.311 32.022 1.00 69.88 151 ASN A N 1
ATOM 1188 C CA . ASN A 1 151 ? -13.565 1.562 31.271 1.00 69.88 151 ASN A CA 1
ATOM 1189 C C . ASN A 1 151 ? -13.871 1.569 29.775 1.00 69.88 151 ASN A C 1
ATOM 1191 O O . ASN A 1 151 ? -12.990 1.909 28.989 1.00 69.88 151 ASN A O 1
ATOM 1195 N N . TYR A 1 152 ? -15.124 1.322 29.386 1.00 59.66 152 TYR A N 1
ATOM 1196 C CA . TYR A 1 152 ? -15.550 1.407 27.991 1.00 59.66 152 TYR A CA 1
ATOM 1197 C C . TYR A 1 152 ? -15.257 2.788 27.390 1.00 59.66 152 TYR A C 1
ATOM 1199 O O . TYR A 1 152 ? -14.643 2.893 26.328 1.00 59.66 152 TYR A O 1
ATOM 1207 N N . LYS A 1 153 ? -15.619 3.869 28.094 1.00 67.94 153 LYS A N 1
ATOM 1208 C CA . LYS A 1 153 ? -15.356 5.243 27.641 1.00 67.94 153 LYS A CA 1
ATOM 1209 C C . LYS A 1 153 ? -13.858 5.539 27.524 1.00 67.94 153 LYS A C 1
ATOM 1211 O O . LYS A 1 153 ? -13.444 6.222 26.587 1.00 67.94 153 LYS A O 1
ATOM 1216 N N . ARG A 1 154 ? -13.037 5.033 28.450 1.00 81.38 154 ARG A N 1
ATOM 1217 C CA . ARG A 1 154 ? -11.574 5.170 28.395 1.00 81.38 154 ARG A CA 1
ATOM 1218 C C . ARG A 1 154 ? -11.002 4.450 27.176 1.00 81.38 154 ARG A C 1
ATOM 1220 O O . ARG A 1 154 ? -10.303 5.086 26.392 1.00 81.38 154 ARG A O 1
ATOM 1227 N N . THR A 1 155 ? -11.359 3.183 26.979 1.00 66.94 155 THR A N 1
ATOM 1228 C CA . THR A 1 155 ? -10.915 2.381 25.833 1.00 66.94 155 THR A CA 1
ATOM 1229 C C . THR A 1 155 ? -11.358 3.003 24.509 1.00 66.94 155 THR A C 1
ATOM 1231 O O . THR A 1 155 ? -10.541 3.140 23.605 1.00 66.94 155 THR A O 1
ATOM 1234 N N . ALA A 1 156 ? -12.605 3.471 24.399 1.00 59.66 156 ALA A N 1
ATOM 1235 C CA . ALA A 1 156 ? -13.094 4.145 23.196 1.00 59.66 156 ALA A CA 1
ATOM 1236 C C . ALA A 1 156 ? -12.287 5.418 22.870 1.00 59.66 156 ALA A C 1
ATOM 1238 O O . ALA A 1 156 ? -11.908 5.639 21.719 1.00 59.66 156 ALA A O 1
ATOM 1239 N N . ASN A 1 157 ? -11.962 6.229 23.883 1.00 76.50 157 ASN A N 1
ATOM 1240 C CA . ASN A 1 157 ? -11.139 7.428 23.708 1.00 76.50 157 ASN A CA 1
ATOM 1241 C C . ASN A 1 157 ? -9.689 7.100 23.312 1.00 76.50 157 ASN A C 1
ATOM 1243 O O . ASN A 1 157 ? -9.096 7.822 22.511 1.00 76.50 157 ASN A O 1
ATOM 1247 N N . GLU A 1 158 ? -9.102 6.043 23.877 1.00 81.44 158 GLU A N 1
ATOM 1248 C CA . GLU A 1 158 ? -7.756 5.574 23.520 1.00 81.44 158 GLU A CA 1
ATOM 1249 C C . GLU A 1 158 ? -7.717 5.082 22.068 1.00 81.44 158 GLU A C 1
ATOM 1251 O O . GLU A 1 158 ? -6.891 5.558 21.289 1.00 81.44 158 GLU A O 1
ATOM 1256 N N . VAL A 1 159 ? -8.687 4.256 21.664 1.00 61.84 159 VAL A N 1
ATOM 1257 C CA . VAL A 1 159 ? -8.840 3.791 20.276 1.00 61.84 159 VAL A CA 1
ATOM 1258 C C . VAL A 1 159 ? -9.008 4.968 19.310 1.00 61.84 159 VAL A C 1
ATOM 1260 O O . VAL A 1 159 ? -8.375 4.997 18.256 1.00 61.84 159 VAL A O 1
ATOM 1263 N N . GLN A 1 160 ? -9.803 5.982 19.668 1.00 66.00 160 GLN A N 1
ATOM 1264 C CA . GLN A 1 160 ? -9.966 7.181 18.842 1.00 66.00 160 GLN A CA 1
ATOM 1265 C C . GLN A 1 160 ? -8.655 7.976 18.701 1.00 66.00 160 GLN A C 1
ATOM 1267 O O . GLN A 1 160 ? -8.342 8.469 17.614 1.00 66.00 160 GLN A O 1
ATOM 1272 N N . LYS A 1 161 ? -7.870 8.105 19.779 1.00 82.88 161 LYS A N 1
ATOM 1273 C CA . LYS A 1 161 ? -6.557 8.768 19.736 1.00 82.88 161 LYS A CA 1
ATOM 1274 C C . LYS A 1 161 ? -5.574 8.015 18.845 1.00 82.88 161 LYS A C 1
ATOM 1276 O O . LYS A 1 161 ? -4.907 8.649 18.028 1.00 82.88 161 LYS A O 1
ATOM 1281 N N . ASP A 1 162 ? -5.509 6.693 18.967 1.00 77.56 162 ASP A N 1
ATOM 1282 C CA . ASP A 1 162 ? -4.625 5.874 18.140 1.00 77.56 162 ASP A CA 1
ATOM 1283 C C . ASP A 1 162 ? -5.029 5.900 16.665 1.00 77.56 162 ASP A C 1
ATOM 1285 O O . ASP A 1 162 ? -4.165 6.067 15.804 1.00 77.56 162 ASP A O 1
ATOM 1289 N N . ALA A 1 163 ? -6.329 5.852 16.359 1.00 56.16 163 ALA A N 1
ATOM 1290 C CA . ALA A 1 163 ? -6.825 6.005 14.994 1.00 56.16 163 ALA A CA 1
ATOM 1291 C C . ALA A 1 163 ? -6.422 7.361 14.383 1.00 56.16 163 ALA A C 1
ATOM 1293 O O . ALA A 1 163 ? -5.938 7.420 13.250 1.00 56.16 163 ALA A O 1
ATOM 1294 N N . ASN A 1 164 ? -6.546 8.453 15.146 1.00 72.75 164 ASN A N 1
ATOM 1295 C CA . ASN A 1 164 ? -6.130 9.786 14.702 1.00 72.75 164 ASN A CA 1
ATOM 1296 C C . ASN A 1 164 ? -4.614 9.885 14.479 1.00 72.75 164 ASN A C 1
ATOM 1298 O O . ASN A 1 164 ? -4.168 10.516 13.514 1.00 72.75 164 ASN A O 1
ATOM 1302 N N . ARG A 1 165 ? -3.816 9.252 15.347 1.00 84.75 165 ARG A N 1
ATOM 1303 C CA . ARG A 1 165 ? -2.357 9.195 15.207 1.00 84.75 165 ARG A CA 1
ATOM 1304 C C . ARG A 1 165 ? -1.959 8.427 13.949 1.00 84.75 165 ARG A C 1
ATOM 1306 O O . ARG A 1 165 ? -1.275 8.991 13.103 1.00 84.75 165 ARG A O 1
ATOM 1313 N N . LEU A 1 166 ? -2.487 7.215 13.766 1.00 70.25 166 LEU A N 1
ATOM 1314 C CA . LEU A 1 166 ? -2.248 6.396 12.573 1.00 70.25 166 LEU A CA 1
ATOM 1315 C C . LEU A 1 166 ? -2.657 7.120 11.286 1.00 70.25 166 LEU A C 1
ATOM 1317 O O . LEU A 1 166 ? -1.918 7.102 10.304 1.00 70.25 166 LEU A O 1
ATOM 1321 N N . SER A 1 167 ? -3.801 7.810 11.289 1.00 66.12 167 SER A N 1
ATOM 1322 C CA . SER A 1 167 ? -4.236 8.605 10.137 1.00 66.12 167 SER A CA 1
ATOM 1323 C C . SER A 1 167 ? -3.282 9.765 9.830 1.00 66.12 167 SER A C 1
ATOM 1325 O O . SER A 1 167 ? -3.071 10.090 8.659 1.00 66.12 167 SER A O 1
ATOM 1327 N N . THR A 1 168 ? -2.721 10.406 10.857 1.00 84.56 168 THR A N 1
ATOM 1328 C CA . THR A 1 168 ? -1.762 11.508 10.698 1.00 84.56 168 THR A CA 1
ATOM 1329 C C . THR A 1 168 ? -0.426 10.998 10.168 1.00 84.56 168 THR A C 1
ATOM 1331 O O . THR A 1 168 ? 0.112 11.565 9.216 1.00 84.56 168 THR A O 1
ATOM 1334 N N . ASP A 1 169 ? 0.070 9.895 10.724 1.00 83.19 169 ASP A N 1
ATOM 1335 C CA . ASP A 1 169 ? 1.319 9.261 10.304 1.00 83.19 169 ASP A CA 1
ATOM 1336 C C . ASP A 1 169 ? 1.230 8.793 8.847 1.00 83.19 169 ASP A C 1
ATOM 1338 O O . ASP A 1 169 ? 2.081 9.155 8.032 1.00 83.19 169 ASP A O 1
ATOM 1342 N N . ALA A 1 170 ? 0.133 8.128 8.467 1.00 60.03 170 ALA A N 1
ATOM 1343 C CA . ALA A 1 170 ? -0.114 7.716 7.086 1.00 60.03 170 ALA A CA 1
ATOM 1344 C C . ALA A 1 170 ? -0.135 8.907 6.108 1.00 60.03 170 ALA A C 1
ATOM 1346 O O . ALA A 1 170 ? 0.417 8.832 5.005 1.00 60.03 170 ALA A O 1
ATOM 1347 N N . LYS A 1 171 ? -0.735 10.039 6.504 1.00 71.19 171 LYS A N 1
ATOM 1348 C CA . LYS A 1 171 ? -0.759 11.265 5.690 1.00 71.19 171 LYS A CA 1
ATOM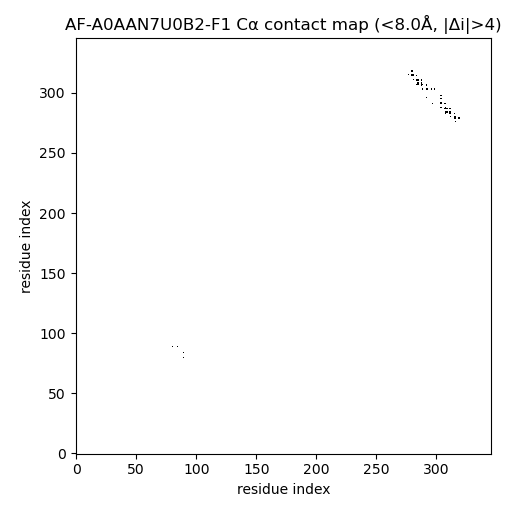 1349 C C . LYS A 1 171 ? 0.638 11.869 5.524 1.00 71.19 171 LYS A C 1
ATOM 1351 O O . LYS A 1 171 ? 0.992 12.310 4.423 1.00 71.19 171 LYS A O 1
ATOM 1356 N N . ASN A 1 172 ? 1.432 11.887 6.591 1.00 86.44 172 ASN A N 1
ATOM 1357 C CA . ASN A 1 172 ? 2.799 12.403 6.576 1.00 86.44 172 ASN A CA 1
ATOM 1358 C C . ASN A 1 172 ? 3.713 11.534 5.707 1.00 86.44 172 ASN A C 1
ATOM 1360 O O . ASN A 1 172 ? 4.427 12.054 4.847 1.00 86.44 172 ASN A O 1
ATOM 1364 N N . GLU A 1 173 ? 3.643 10.216 5.874 1.00 80.31 173 GLU A N 1
ATOM 1365 C CA . GLU A 1 173 ? 4.450 9.263 5.117 1.00 80.31 173 GLU A CA 1
ATOM 1366 C C . GLU A 1 173 ? 4.082 9.266 3.631 1.00 80.31 173 GLU A C 1
ATOM 1368 O O . GLU A 1 173 ? 4.961 9.361 2.773 1.00 80.31 173 GLU A O 1
ATOM 1373 N N . SER A 1 174 ? 2.788 9.327 3.306 1.00 61.16 174 SER A N 1
ATOM 1374 C CA . SER A 1 174 ? 2.350 9.504 1.922 1.00 61.16 174 SER A CA 1
ATOM 1375 C C . SER A 1 174 ? 2.844 10.817 1.308 1.00 61.16 174 SER A C 1
ATOM 1377 O O . SER A 1 174 ? 3.179 10.849 0.122 1.00 61.16 174 SER A O 1
ATOM 1379 N N . SER A 1 175 ? 2.878 11.907 2.079 1.00 77.69 175 SER A N 1
ATOM 1380 C CA . SER A 1 175 ? 3.367 13.204 1.595 1.00 77.69 175 SER A CA 1
ATOM 1381 C C . SER A 1 175 ? 4.873 13.178 1.335 1.00 77.69 175 SER A C 1
ATOM 1383 O O . SER A 1 175 ? 5.348 13.808 0.387 1.00 77.69 175 SER A O 1
ATOM 1385 N N . LYS A 1 176 ? 5.627 12.441 2.157 1.00 88.12 176 LYS A N 1
ATOM 1386 C CA . LYS A 1 176 ? 7.061 12.211 1.969 1.00 88.12 176 LYS A CA 1
ATOM 1387 C C . LYS A 1 176 ? 7.319 11.385 0.708 1.00 88.12 176 LYS A C 1
ATOM 1389 O O . LYS A 1 176 ? 8.037 11.848 -0.171 1.00 88.12 176 LYS A O 1
ATOM 1394 N N . LEU A 1 177 ? 6.629 10.253 0.560 1.00 72.25 177 LEU A N 1
ATOM 1395 C CA . LEU A 1 177 ? 6.753 9.373 -0.604 1.00 72.25 177 LEU A CA 1
ATOM 1396 C C . LEU A 1 177 ? 6.422 10.101 -1.919 1.00 72.25 177 LEU A C 1
ATOM 1398 O O . LEU A 1 177 ? 7.124 9.943 -2.914 1.00 72.25 177 LEU A O 1
ATOM 1402 N N . TYR A 1 178 ? 5.398 10.960 -1.919 1.00 67.69 178 TYR A N 1
ATOM 1403 C CA . TYR A 1 178 ? 5.066 11.791 -3.079 1.00 67.69 178 TYR A CA 1
ATOM 1404 C C . TYR A 1 178 ? 6.194 12.766 -3.455 1.00 67.69 178 TYR A C 1
ATOM 1406 O O . TYR A 1 178 ? 6.514 12.920 -4.636 1.00 67.69 178 TYR A O 1
ATOM 1414 N N . LYS A 1 179 ? 6.816 13.424 -2.466 1.00 85.81 179 LYS A N 1
ATOM 1415 C CA . LYS A 1 179 ? 7.962 14.317 -2.703 1.00 85.81 179 LYS A CA 1
ATOM 1416 C C . LYS A 1 179 ? 9.164 13.547 -3.247 1.00 85.81 179 LYS A C 1
ATOM 1418 O O . LYS A 1 179 ? 9.775 14.010 -4.207 1.00 85.81 179 LYS A O 1
ATOM 1423 N N . ASP A 1 180 ? 9.453 12.377 -2.687 1.00 86.00 180 ASP A N 1
ATOM 1424 C CA . ASP A 1 180 ? 10.574 11.536 -3.110 1.00 86.00 180 ASP A CA 1
ATOM 1425 C C . ASP A 1 180 ? 10.386 11.056 -4.557 1.00 86.00 180 ASP A C 1
ATOM 1427 O O . ASP A 1 180 ? 11.272 11.255 -5.387 1.00 86.00 180 ASP A O 1
ATOM 1431 N N . ILE A 1 181 ? 9.193 10.557 -4.911 1.00 65.38 181 ILE A N 1
ATOM 1432 C CA . ILE A 1 181 ? 8.856 10.165 -6.292 1.00 65.38 181 ILE A CA 1
ATOM 1433 C C . ILE A 1 181 ? 8.996 11.345 -7.256 1.00 65.38 181 ILE A C 1
ATOM 1435 O O . ILE A 1 181 ? 9.538 11.188 -8.352 1.00 65.38 181 ILE A O 1
ATOM 1439 N N . LYS A 1 182 ? 8.518 12.534 -6.873 1.00 74.88 182 LYS A N 1
ATOM 1440 C CA . LYS A 1 182 ? 8.615 13.734 -7.714 1.00 74.88 182 LYS A CA 1
ATOM 1441 C C . LYS A 1 182 ? 10.073 14.134 -7.961 1.00 74.88 182 LYS A C 1
ATOM 1443 O O . LYS A 1 182 ? 10.421 14.498 -9.089 1.00 74.88 182 LYS A O 1
ATOM 1448 N N . ASN A 1 183 ? 10.914 14.064 -6.931 1.00 88.38 183 ASN A N 1
ATOM 1449 C CA . ASN A 1 183 ? 12.336 14.380 -7.028 1.00 88.38 183 ASN A CA 1
ATOM 1450 C C . ASN A 1 183 ? 13.075 13.364 -7.907 1.00 88.38 183 ASN A C 1
ATOM 1452 O O . ASN A 1 183 ? 13.782 13.768 -8.831 1.00 88.38 183 ASN A O 1
ATOM 1456 N N . GLU A 1 184 ? 12.855 12.067 -7.683 1.00 83.06 184 GLU A N 1
ATOM 1457 C CA . GLU A 1 184 ? 13.502 11.003 -8.458 1.00 83.06 184 GLU A CA 1
ATOM 1458 C C . GLU A 1 184 ? 13.052 11.022 -9.926 1.00 83.06 184 GLU A C 1
ATOM 1460 O O . GLU A 1 184 ? 13.877 10.937 -10.832 1.00 83.06 184 GLU A O 1
ATOM 1465 N N . SER A 1 185 ? 11.761 11.260 -10.186 1.00 62.34 185 SER A N 1
ATOM 1466 C CA . SER A 1 185 ? 11.241 11.410 -11.555 1.00 62.34 185 SER A CA 1
ATOM 1467 C C . SER A 1 185 ? 11.864 12.609 -12.275 1.00 62.34 185 SER A C 1
ATOM 1469 O O . SER A 1 185 ? 12.210 12.521 -13.452 1.00 62.34 185 SER A O 1
ATOM 1471 N N . SER A 1 186 ? 12.043 13.733 -11.572 1.00 81.19 186 SER A N 1
ATOM 1472 C CA . SER A 1 186 ? 12.686 14.929 -12.137 1.00 81.19 186 SER A CA 1
ATOM 1473 C C . SER A 1 186 ? 14.162 14.683 -12.448 1.00 81.19 186 SER A C 1
ATOM 1475 O O . SER A 1 186 ? 14.669 15.155 -13.466 1.00 81.19 186 SER A O 1
ATOM 1477 N N . LYS A 1 187 ? 14.853 13.925 -11.591 1.00 90.69 187 LYS A N 1
ATOM 1478 C CA . LYS A 1 187 ? 16.242 13.515 -11.802 1.00 90.69 187 LYS A CA 1
ATOM 1479 C C . LYS A 1 187 ? 16.366 12.601 -13.023 1.00 90.69 187 LYS A C 1
ATOM 1481 O O . LYS A 1 187 ? 17.121 12.930 -13.931 1.00 90.69 187 LYS A O 1
ATOM 1486 N N . LEU A 1 188 ? 15.543 11.555 -13.104 1.00 77.44 188 LEU A N 1
ATOM 1487 C CA . LEU A 1 188 ? 15.521 10.621 -14.232 1.00 77.44 188 LEU A CA 1
ATOM 1488 C C . LEU A 1 188 ? 15.197 11.321 -15.560 1.00 77.44 188 LEU A C 1
ATOM 1490 O O . LEU A 1 188 ? 15.837 11.050 -16.573 1.00 77.44 188 LEU A O 1
ATOM 1494 N N . TYR A 1 189 ? 14.261 12.275 -15.560 1.00 74.12 189 TYR A N 1
ATOM 1495 C CA . TYR A 1 189 ? 13.967 13.097 -16.737 1.00 74.12 189 TYR A CA 1
ATOM 1496 C C . TYR A 1 189 ? 15.177 13.931 -17.188 1.00 74.12 189 TYR A C 1
ATOM 1498 O O . TYR A 1 189 ? 15.487 13.992 -18.380 1.00 74.12 189 TYR A O 1
ATOM 1506 N N . ASN A 1 190 ? 15.878 14.569 -16.248 1.00 88.94 190 ASN A N 1
ATOM 1507 C CA . ASN A 1 190 ? 17.060 15.371 -16.560 1.00 88.94 190 ASN A CA 1
ATOM 1508 C C . ASN A 1 190 ? 18.229 14.511 -17.056 1.00 88.94 190 ASN A C 1
ATOM 1510 O O . ASN A 1 190 ? 18.908 14.909 -18.005 1.00 88.94 190 ASN A O 1
ATOM 151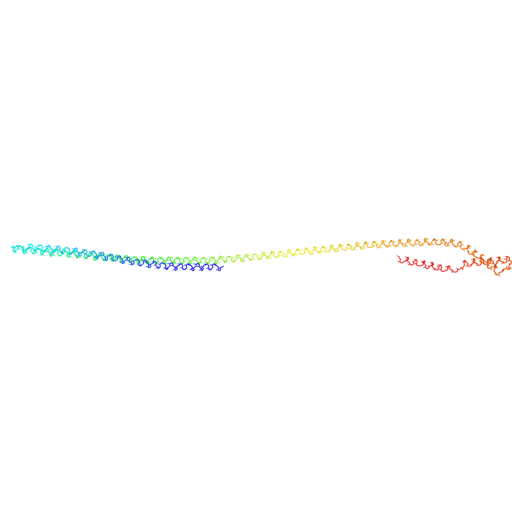4 N N . ASP A 1 191 ? 18.431 13.335 -16.462 1.00 89.31 191 ASP A N 1
ATOM 1515 C CA . ASP A 1 191 ? 19.459 12.382 -16.879 1.00 89.31 191 ASP A CA 1
ATOM 1516 C C . ASP A 1 191 ? 19.168 11.860 -18.293 1.00 89.31 191 ASP A C 1
ATOM 1518 O O . ASP A 1 191 ? 20.022 11.979 -19.172 1.00 89.31 191 ASP A O 1
ATOM 1522 N N . ALA A 1 192 ? 17.930 11.437 -18.573 1.00 65.69 192 ALA A N 1
ATOM 1523 C CA . ALA A 1 192 ? 17.507 11.018 -19.911 1.00 65.69 192 ALA A CA 1
ATOM 1524 C C . ALA A 1 192 ? 17.671 12.139 -20.954 1.00 65.69 192 ALA A C 1
ATOM 1526 O O . ALA A 1 192 ? 18.150 11.907 -22.065 1.00 65.69 192 ALA A O 1
ATOM 1527 N N . LYS A 1 193 ? 17.335 13.387 -20.599 1.00 80.44 193 LYS A N 1
ATOM 1528 C CA . LYS A 1 193 ? 17.543 14.552 -21.474 1.00 80.44 193 LYS A CA 1
ATOM 1529 C C . LYS A 1 193 ? 19.029 14.790 -21.763 1.00 80.44 193 LYS A C 1
ATOM 1531 O O . LYS A 1 193 ? 19.390 15.125 -22.897 1.00 80.44 193 LYS A O 1
ATOM 1536 N N . LYS A 1 194 ? 19.894 14.637 -20.757 1.00 90.75 194 LYS A N 1
ATOM 1537 C CA . LYS A 1 194 ? 21.348 14.799 -20.888 1.00 90.75 194 LYS A CA 1
ATOM 1538 C C . LYS A 1 194 ? 21.954 13.697 -21.755 1.00 90.75 194 LYS A C 1
ATOM 1540 O O . LYS A 1 194 ? 22.740 14.009 -22.648 1.00 90.75 194 LYS A O 1
ATOM 1545 N N . GLU A 1 195 ? 21.563 12.445 -21.538 1.00 85.94 195 GLU A N 1
ATOM 1546 C CA . GLU A 1 195 ? 21.997 11.307 -22.354 1.00 85.94 195 GLU A CA 1
ATOM 1547 C C . GLU A 1 195 ? 21.511 11.424 -23.798 1.00 85.94 195 GLU A C 1
ATOM 1549 O O . GLU A 1 195 ? 22.318 11.295 -24.716 1.00 85.94 195 GLU A O 1
ATOM 1554 N N . GLY A 1 196 ? 20.243 11.783 -24.017 1.00 73.94 196 GLY A N 1
ATOM 1555 C CA . GLY A 1 196 ? 19.709 12.035 -25.357 1.00 73.94 196 GLY A CA 1
ATOM 1556 C C . GLY A 1 196 ? 20.453 13.158 -26.085 1.00 73.94 196 GLY A C 1
ATOM 1557 O O . GLY A 1 196 ? 20.787 13.026 -27.261 1.00 73.94 196 GLY A O 1
ATOM 1558 N N . SER A 1 197 ? 20.799 14.238 -25.376 1.00 86.12 197 SER A N 1
ATOM 1559 C CA . SER A 1 197 ? 21.604 15.334 -25.940 1.00 86.12 197 SER A CA 1
ATOM 1560 C C . SER A 1 197 ? 23.029 14.888 -26.284 1.00 86.12 197 SER A C 1
ATOM 1562 O O . SER A 1 197 ? 23.586 15.320 -27.293 1.00 86.12 197 SER A O 1
ATOM 1564 N N . LYS A 1 198 ? 23.630 14.019 -25.463 1.00 91.94 198 LYS A N 1
ATOM 1565 C CA . LYS A 1 198 ? 24.951 13.440 -25.728 1.00 91.94 198 LYS A CA 1
ATOM 1566 C C . LYS A 1 198 ? 24.914 12.541 -26.966 1.00 91.94 198 LYS A C 1
ATOM 1568 O O . LYS A 1 198 ? 25.707 12.758 -27.874 1.00 91.94 198 LYS A O 1
ATOM 1573 N N . LEU A 1 199 ? 23.941 11.633 -27.045 1.00 82.88 199 LEU A N 1
ATOM 1574 C CA . LEU A 1 199 ? 23.746 10.739 -28.188 1.00 82.88 199 LEU A CA 1
ATOM 1575 C C . LEU A 1 199 ? 23.532 11.517 -29.495 1.00 82.88 199 LEU A C 1
ATOM 1577 O O . LEU A 1 199 ? 24.138 11.190 -30.510 1.00 82.88 199 LEU A O 1
ATOM 1581 N N . ALA A 1 200 ? 22.721 12.579 -29.470 1.00 76.69 200 ALA A N 1
ATOM 1582 C CA . ALA A 1 200 ? 22.506 13.431 -30.640 1.00 76.69 200 ALA A CA 1
ATOM 1583 C C . ALA A 1 200 ? 23.796 14.138 -31.098 1.00 76.69 200 ALA A C 1
ATOM 1585 O O . ALA A 1 200 ? 24.056 14.246 -32.298 1.00 76.69 200 ALA A O 1
ATOM 1586 N N . ASN A 1 201 ? 24.619 14.605 -30.154 1.00 91.06 201 ASN A N 1
ATOM 1587 C CA . ASN A 1 201 ? 25.909 15.220 -30.464 1.00 91.06 201 ASN A CA 1
ATOM 1588 C C . ASN A 1 201 ? 26.918 14.208 -31.020 1.00 91.06 201 ASN A C 1
ATOM 1590 O O . ASN A 1 201 ? 27.644 14.544 -31.956 1.00 91.06 201 ASN A O 1
ATOM 1594 N N . ASP A 1 202 ? 26.955 12.995 -30.473 1.00 90.50 202 ASP A N 1
ATOM 1595 C CA . ASP A 1 202 ? 27.839 11.928 -30.946 1.00 90.50 202 ASP A CA 1
ATOM 1596 C C . ASP A 1 202 ? 27.431 11.483 -32.363 1.00 90.50 202 ASP A C 1
ATOM 1598 O O . ASP A 1 202 ? 28.262 11.494 -33.268 1.00 90.50 202 ASP A O 1
ATOM 1602 N N . LEU A 1 203 ? 26.132 11.282 -32.622 1.00 75.62 203 LEU A N 1
ATOM 1603 C CA . LEU A 1 203 ? 25.617 10.974 -33.963 1.00 75.62 203 LEU A CA 1
ATOM 1604 C C . LEU A 1 203 ? 25.940 12.076 -34.985 1.00 75.62 203 LEU A C 1
ATOM 1606 O O . LEU A 1 203 ? 26.270 11.794 -36.140 1.00 75.62 203 LEU A O 1
ATOM 1610 N N . LYS A 1 204 ? 25.863 13.349 -34.573 1.00 86.31 204 LYS A N 1
ATOM 1611 C CA . LYS A 1 204 ? 26.240 14.483 -35.425 1.00 86.31 204 LYS A CA 1
ATOM 1612 C C . LYS A 1 204 ? 27.725 14.439 -35.790 1.00 86.31 204 LYS A C 1
ATOM 1614 O O . LYS A 1 204 ? 28.052 14.682 -36.950 1.00 86.31 204 LYS A O 1
ATOM 1619 N N . LYS A 1 205 ? 28.608 14.127 -34.834 1.00 92.06 205 LYS A N 1
ATOM 1620 C CA . LYS A 1 205 ? 30.051 13.984 -35.086 1.00 92.06 205 LYS A CA 1
ATOM 1621 C C . LYS A 1 205 ? 30.344 12.820 -36.025 1.00 92.06 205 LYS A C 1
ATOM 1623 O O . LYS A 1 205 ? 31.088 13.012 -36.979 1.00 92.06 205 LYS A O 1
ATOM 1628 N N . ASP A 1 206 ? 29.716 11.668 -35.808 1.00 87.88 206 ASP A N 1
ATOM 1629 C CA . ASP A 1 206 ? 29.890 10.495 -36.669 1.00 87.88 206 ASP A CA 1
ATOM 1630 C C . ASP A 1 206 ? 29.423 10.788 -38.098 1.00 87.88 206 ASP A C 1
ATOM 1632 O O . ASP A 1 206 ? 30.130 10.511 -39.064 1.00 87.88 206 ASP A O 1
ATOM 1636 N N . THR A 1 207 ? 28.268 11.442 -38.247 1.00 77.31 207 THR A N 1
ATOM 1637 C CA . THR A 1 207 ? 27.754 11.855 -39.562 1.00 77.31 207 THR A CA 1
ATOM 1638 C C . THR A 1 207 ? 28.718 12.816 -40.264 1.00 77.31 207 THR A C 1
ATOM 1640 O O . THR A 1 207 ? 28.971 12.670 -41.458 1.00 77.31 207 THR A O 1
ATOM 1643 N N . GLN A 1 208 ? 29.284 13.786 -39.535 1.00 88.81 208 GLN A N 1
ATOM 1644 C CA . GLN A 1 208 ? 30.293 14.702 -40.076 1.00 88.81 208 GLN A CA 1
ATOM 1645 C C . GLN A 1 208 ? 31.572 13.964 -40.487 1.00 88.81 208 GLN A C 1
ATOM 1647 O O . GLN A 1 208 ? 32.104 14.229 -41.562 1.00 88.81 208 GLN A O 1
ATOM 1652 N N . TYR A 1 209 ? 32.031 13.014 -39.672 1.00 94.19 209 TYR A N 1
ATOM 1653 C CA . TYR A 1 209 ? 33.192 12.182 -39.971 1.00 94.19 209 TYR A CA 1
ATOM 1654 C C . TYR A 1 209 ? 32.994 11.377 -41.263 1.00 94.19 209 TYR A C 1
ATOM 1656 O O . TYR A 1 209 ? 33.816 11.470 -42.174 1.00 94.19 209 TYR A O 1
ATOM 1664 N N . TYR A 1 210 ? 31.871 10.664 -41.401 1.00 83.31 210 TYR A N 1
ATOM 1665 C CA . TYR A 1 210 ? 31.574 9.894 -42.613 1.00 83.31 210 TYR A CA 1
ATOM 1666 C C . TYR A 1 210 ? 31.377 10.773 -43.851 1.00 83.31 210 TYR A C 1
ATOM 1668 O O . TYR A 1 210 ? 31.752 10.367 -44.953 1.00 83.31 210 TYR A O 1
ATOM 1676 N N . ALA A 1 211 ? 30.813 11.974 -43.697 1.00 82.25 211 ALA A N 1
ATOM 1677 C CA . ALA A 1 211 ? 30.674 12.922 -44.798 1.00 82.25 211 ALA A CA 1
ATOM 1678 C C . ALA A 1 211 ? 32.044 13.387 -45.324 1.00 82.25 211 ALA A C 1
ATOM 1680 O O . ALA A 1 211 ? 32.262 13.388 -46.538 1.00 82.25 211 ALA A O 1
ATOM 1681 N N . GLU A 1 212 ? 32.979 13.728 -44.432 1.00 91.31 212 GLU A N 1
ATOM 1682 C CA . GLU A 1 212 ? 34.343 14.107 -44.821 1.00 91.31 212 GLU A CA 1
ATOM 1683 C C . GLU A 1 212 ? 35.121 12.926 -45.421 1.00 91.31 212 GLU A C 1
ATOM 1685 O O . GLU A 1 212 ? 35.775 13.088 -46.453 1.00 91.31 212 GLU A O 1
ATOM 1690 N N . GLU A 1 213 ? 34.991 11.719 -44.862 1.00 90.56 213 GLU A N 1
ATOM 1691 C CA . GLU A 1 213 ? 35.643 10.522 -45.409 1.00 90.56 213 GLU A CA 1
ATOM 1692 C C . GLU A 1 213 ? 35.099 10.166 -46.804 1.00 90.56 213 GLU A C 1
ATOM 1694 O O . GLU A 1 213 ? 35.862 9.881 -47.728 1.00 90.56 213 GLU A O 1
ATOM 1699 N N . THR A 1 214 ? 33.783 10.280 -47.008 1.00 79.69 214 THR A N 1
ATOM 1700 C CA . THR A 1 214 ? 33.150 10.082 -48.323 1.00 79.69 214 THR A CA 1
ATOM 1701 C C . THR A 1 214 ? 33.639 11.118 -49.333 1.00 79.69 214 THR A C 1
ATOM 1703 O O . THR A 1 214 ? 33.935 10.783 -50.480 1.00 79.69 214 THR A O 1
ATOM 1706 N N . LYS A 1 215 ? 33.774 12.384 -48.920 1.00 88.44 215 LYS A N 1
ATOM 1707 C CA . LYS A 1 215 ? 34.311 13.458 -49.764 1.00 88.44 215 LYS A CA 1
ATOM 1708 C C . LYS A 1 215 ? 35.769 13.202 -50.144 1.00 88.44 215 LYS A C 1
ATOM 1710 O O . LYS A 1 215 ? 36.145 13.420 -51.297 1.00 88.44 215 LYS A O 1
ATOM 1715 N N . LYS A 1 216 ? 36.583 12.711 -49.207 1.00 92.06 216 LYS A N 1
ATOM 1716 C CA . LYS A 1 216 ? 37.968 12.300 -49.462 1.00 92.06 216 LYS A CA 1
ATOM 1717 C C . LYS A 1 216 ? 38.026 11.145 -50.462 1.00 92.06 216 LYS A C 1
ATOM 1719 O O . LYS A 1 216 ? 38.717 11.262 -51.468 1.00 92.06 216 LYS A O 1
ATOM 1724 N N . MET A 1 217 ? 37.227 10.098 -50.260 1.00 85.50 217 MET A N 1
ATOM 1725 C CA . MET A 1 217 ? 37.136 8.965 -51.186 1.00 85.50 217 MET A CA 1
ATOM 1726 C C . MET A 1 217 ? 36.681 9.396 -52.588 1.00 85.50 217 MET A C 1
ATOM 1728 O O . MET A 1 217 ? 37.247 8.952 -53.585 1.00 85.50 217 MET A O 1
ATOM 1732 N N . ALA A 1 218 ? 35.700 10.295 -52.686 1.00 80.19 218 ALA A N 1
ATOM 1733 C CA . ALA A 1 218 ? 35.248 10.842 -53.963 1.00 80.19 218 ALA A CA 1
ATOM 1734 C C . ALA A 1 218 ? 36.361 11.624 -54.683 1.00 80.19 218 ALA A C 1
ATOM 1736 O O . ALA A 1 218 ? 36.524 11.485 -55.897 1.00 80.19 218 ALA A O 1
ATOM 1737 N N . ASN A 1 219 ? 37.156 12.408 -53.948 1.00 90.25 219 ASN A N 1
ATOM 1738 C CA . ASN A 1 219 ? 38.324 13.094 -54.502 1.00 90.25 219 ASN A CA 1
ATOM 1739 C C . ASN A 1 219 ? 39.406 12.107 -54.960 1.00 90.25 219 ASN A C 1
ATOM 1741 O O . ASN A 1 219 ? 39.948 12.278 -56.049 1.00 90.25 219 ASN A O 1
ATOM 1745 N N . ASP A 1 220 ? 39.675 11.051 -54.192 1.00 91.75 220 ASP A N 1
ATOM 1746 C CA . ASP A 1 220 ? 40.641 10.015 -54.571 1.00 91.75 220 ASP A CA 1
ATOM 1747 C C . ASP A 1 220 ? 40.207 9.280 -55.846 1.00 91.75 220 ASP A C 1
ATOM 1749 O O . ASP A 1 220 ? 41.020 9.061 -56.744 1.00 91.75 220 ASP A O 1
ATOM 1753 N N . ILE A 1 221 ? 38.917 8.945 -55.970 1.00 84.19 221 ILE A N 1
ATOM 1754 C CA . ILE A 1 221 ? 38.347 8.354 -57.191 1.00 84.19 221 ILE A CA 1
ATOM 1755 C C . ILE A 1 221 ? 38.482 9.323 -58.368 1.00 84.19 221 ILE A C 1
ATOM 1757 O O . ILE A 1 221 ? 38.908 8.916 -59.447 1.00 84.19 221 ILE A O 1
ATOM 1761 N N . LYS A 1 222 ? 38.155 10.605 -58.171 1.00 87.44 222 LYS A N 1
ATOM 1762 C CA . LYS A 1 222 ? 38.284 11.639 -59.206 1.00 87.44 222 LYS A CA 1
ATOM 1763 C C . LYS A 1 222 ? 39.731 11.782 -59.689 1.00 87.44 222 LYS A C 1
ATOM 1765 O O . LYS A 1 222 ? 39.954 11.877 -60.897 1.00 87.44 222 LYS A O 1
ATOM 1770 N N . ASN A 1 223 ? 40.696 11.783 -58.773 1.00 91.94 223 ASN A N 1
ATOM 1771 C CA . ASN A 1 223 ? 42.117 11.871 -59.104 1.00 91.94 223 ASN A CA 1
ATOM 1772 C C . ASN A 1 223 ? 42.567 10.626 -59.877 1.00 91.94 223 ASN A C 1
ATOM 1774 O O . ASN A 1 223 ? 43.052 10.765 -60.992 1.00 91.94 223 ASN A O 1
ATOM 1778 N N . LYS A 1 224 ? 42.260 9.417 -59.383 1.00 90.56 224 LYS A N 1
ATOM 1779 C CA . LYS A 1 224 ? 42.561 8.159 -60.094 1.00 90.56 224 LYS A CA 1
ATOM 1780 C C . LYS A 1 224 ? 41.946 8.100 -61.493 1.00 90.56 224 LYS A C 1
ATOM 1782 O O . LYS A 1 224 ? 42.583 7.620 -62.427 1.00 90.56 224 LYS A O 1
ATOM 1787 N N . ALA A 1 225 ? 40.710 8.573 -61.651 1.00 76.38 225 ALA A N 1
ATOM 1788 C CA . ALA A 1 225 ? 40.055 8.647 -62.954 1.00 76.38 225 ALA A CA 1
ATOM 1789 C C . ALA A 1 225 ? 40.762 9.644 -63.885 1.00 76.38 225 ALA A C 1
ATOM 1791 O O . ALA A 1 225 ? 40.933 9.359 -65.068 1.00 76.38 225 ALA A O 1
ATOM 1792 N N . THR A 1 226 ? 41.207 10.785 -63.350 1.00 86.88 226 THR A N 1
ATOM 1793 C CA . THR A 1 226 ? 41.981 11.786 -64.099 1.00 86.88 226 THR A CA 1
ATOM 1794 C C . THR A 1 226 ? 43.319 11.210 -64.559 1.00 86.88 226 THR A C 1
ATOM 1796 O O . THR A 1 226 ? 43.629 11.306 -65.744 1.00 86.88 226 THR A O 1
ATOM 1799 N N . ASP A 1 227 ? 44.053 10.546 -63.664 1.00 91.62 227 ASP A N 1
ATOM 1800 C CA . ASP A 1 227 ? 45.327 9.887 -63.970 1.00 91.62 227 ASP A CA 1
ATOM 1801 C C . ASP A 1 227 ? 45.135 8.812 -65.050 1.00 91.62 227 ASP A C 1
ATOM 1803 O O . ASP A 1 227 ? 45.827 8.809 -66.062 1.00 91.62 227 ASP A O 1
ATOM 1807 N N . THR A 1 228 ? 44.097 7.976 -64.917 1.00 86.19 228 THR A N 1
ATOM 1808 C CA . THR A 1 228 ? 43.761 6.939 -65.911 1.00 86.19 228 THR A CA 1
ATOM 1809 C C . THR A 1 228 ? 43.469 7.538 -67.292 1.00 86.19 228 THR A C 1
ATOM 1811 O O . THR A 1 228 ? 43.887 6.994 -68.313 1.00 86.19 228 THR A O 1
ATOM 1814 N N . VAL A 1 229 ? 42.747 8.664 -67.354 1.00 80.38 229 VAL A N 1
ATOM 1815 C CA . VAL A 1 229 ? 42.459 9.364 -68.618 1.00 80.38 229 VAL A CA 1
ATOM 1816 C C . VAL A 1 229 ? 43.729 9.969 -69.220 1.00 80.38 229 VAL A C 1
ATOM 1818 O O . VAL A 1 229 ? 43.893 9.927 -70.443 1.00 80.38 229 VAL A O 1
ATOM 1821 N N . GLN A 1 230 ? 44.627 10.516 -68.398 1.00 88.62 230 GLN A N 1
ATOM 1822 C CA . GLN A 1 230 ? 45.916 11.043 -68.852 1.00 88.62 230 GLN A CA 1
ATOM 1823 C C . GLN A 1 230 ? 46.814 9.931 -69.402 1.00 88.62 230 GLN A C 1
ATOM 1825 O O . GLN A 1 230 ? 47.315 10.073 -70.518 1.00 88.62 230 GLN A O 1
ATOM 1830 N N . ASP A 1 231 ? 46.935 8.810 -68.690 1.00 89.75 231 ASP A N 1
ATOM 1831 C CA . ASP A 1 231 ? 47.697 7.635 -69.122 1.00 89.75 231 ASP A CA 1
ATOM 1832 C C . ASP A 1 231 ? 47.157 7.079 -70.444 1.00 89.75 231 ASP A C 1
ATOM 1834 O O . ASP A 1 231 ? 47.907 6.874 -71.400 1.00 89.75 231 ASP A O 1
ATOM 1838 N N . LEU A 1 232 ? 45.832 6.923 -70.552 1.00 83.62 232 LEU A N 1
ATOM 1839 C CA . LEU A 1 232 ? 45.189 6.462 -71.782 1.00 83.62 232 LEU A CA 1
ATOM 1840 C C . LEU A 1 232 ? 45.422 7.433 -72.949 1.00 83.62 232 LEU A C 1
ATOM 1842 O O . LEU A 1 232 ? 45.678 7.003 -74.075 1.00 83.62 232 LEU A O 1
ATOM 1846 N N . SER A 1 233 ? 45.351 8.742 -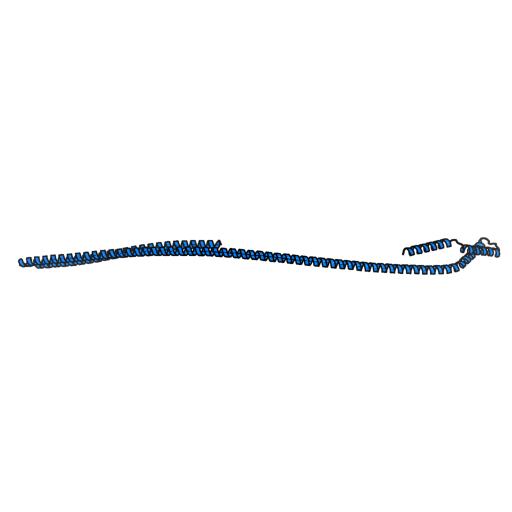72.690 1.00 84.50 233 SER A N 1
ATOM 1847 C CA . SER A 1 233 ? 45.604 9.781 -73.697 1.00 84.50 233 SER A CA 1
ATOM 1848 C C . SER A 1 233 ? 47.062 9.775 -74.161 1.00 84.50 233 SER A C 1
ATOM 1850 O O . SER A 1 233 ? 47.334 9.926 -75.358 1.00 84.50 233 SER A O 1
ATOM 1852 N N . TYR A 1 234 ? 48.002 9.563 -73.238 1.00 91.69 234 TYR A N 1
ATOM 1853 C CA . TYR A 1 234 ? 49.423 9.420 -73.534 1.00 91.69 234 TYR A CA 1
ATOM 1854 C C . TYR A 1 234 ? 49.692 8.173 -74.388 1.00 91.69 234 TYR A C 1
ATOM 1856 O O . TYR A 1 234 ? 50.319 8.273 -75.447 1.00 91.69 234 TYR A O 1
ATOM 1864 N N . ASP A 1 235 ? 49.146 7.019 -74.001 1.00 89.69 235 ASP A N 1
ATOM 1865 C CA . ASP A 1 235 ? 49.283 5.761 -74.739 1.00 89.69 235 ASP A CA 1
ATOM 1866 C C . ASP A 1 235 ? 48.665 5.833 -76.138 1.00 89.69 235 ASP A C 1
ATOM 1868 O O . ASP A 1 235 ? 49.268 5.373 -77.115 1.00 89.69 235 ASP A O 1
ATOM 1872 N N . ALA A 1 236 ? 47.486 6.448 -76.266 1.00 81.44 236 ALA A N 1
ATOM 1873 C CA . ALA A 1 236 ? 46.843 6.687 -77.553 1.00 81.44 236 ALA A CA 1
ATOM 1874 C C . ALA A 1 236 ? 47.708 7.587 -78.447 1.00 81.44 236 ALA A C 1
ATOM 1876 O O . ALA A 1 236 ? 47.943 7.257 -79.611 1.00 81.44 236 ALA A O 1
ATOM 1877 N N . SER A 1 237 ? 48.254 8.675 -77.895 1.00 87.56 237 SER A N 1
ATOM 1878 C CA . SER A 1 237 ? 49.141 9.600 -78.616 1.00 87.56 237 SER A CA 1
ATOM 1879 C C . SER A 1 237 ? 50.439 8.922 -79.065 1.00 87.56 237 SER A C 1
ATOM 1881 O O . SER A 1 237 ? 50.897 9.111 -80.198 1.00 87.56 237 SER A O 1
ATOM 1883 N N . LYS A 1 238 ? 51.017 8.071 -78.210 1.00 92.25 238 LYS A N 1
ATOM 1884 C CA . LYS A 1 238 ? 52.206 7.269 -78.518 1.00 92.25 238 LYS A CA 1
ATOM 1885 C C . LYS A 1 238 ? 51.929 6.266 -79.638 1.00 92.25 238 LYS A C 1
ATOM 1887 O O . LYS A 1 238 ? 52.696 6.210 -80.600 1.00 92.25 238 LYS A O 1
ATOM 1892 N N . LYS A 1 239 ? 50.819 5.520 -79.566 1.00 89.25 239 LYS A N 1
ATOM 1893 C CA . LYS A 1 239 ? 50.397 4.584 -80.625 1.00 89.25 239 LYS A CA 1
ATOM 1894 C C . LYS A 1 239 ? 50.108 5.303 -81.942 1.00 89.25 239 LYS A C 1
ATOM 1896 O O . LYS A 1 239 ? 50.552 4.835 -82.987 1.00 89.25 239 LYS A O 1
ATOM 1901 N N . ALA A 1 240 ? 49.435 6.452 -81.907 1.00 83.12 240 ALA A N 1
ATOM 1902 C CA . ALA A 1 240 ? 49.182 7.268 -83.094 1.00 83.12 240 ALA A CA 1
ATOM 1903 C C . ALA A 1 240 ? 50.491 7.742 -83.746 1.00 83.12 240 ALA A C 1
ATOM 1905 O O . ALA A 1 240 ? 50.649 7.650 -84.962 1.00 83.12 240 ALA A O 1
ATOM 1906 N N . SER A 1 241 ? 51.468 8.167 -82.939 1.00 87.38 241 SER A N 1
ATOM 1907 C CA . SER A 1 241 ? 52.795 8.569 -83.423 1.00 87.38 241 SER A CA 1
ATOM 1908 C C . SER A 1 241 ? 53.561 7.400 -84.053 1.00 87.38 241 S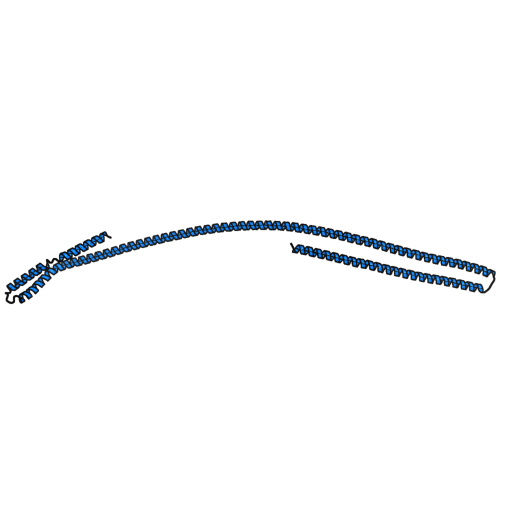ER A C 1
ATOM 1910 O O . SER A 1 241 ? 54.159 7.552 -85.116 1.00 87.38 241 SER A O 1
ATOM 1912 N N . GLN A 1 242 ? 53.501 6.212 -83.443 1.00 90.88 242 GLN A N 1
ATOM 1913 C CA . GLN A 1 242 ? 54.091 4.993 -84.005 1.00 90.88 242 GLN A CA 1
ATOM 1914 C C . GLN A 1 242 ? 53.427 4.582 -85.324 1.00 90.88 242 GLN A C 1
ATOM 1916 O O . GLN A 1 242 ? 54.128 4.215 -86.263 1.00 90.88 242 GLN A O 1
ATOM 1921 N N . LEU A 1 243 ? 52.096 4.668 -85.417 1.00 84.69 243 LEU A N 1
ATOM 1922 C CA . LEU A 1 243 ? 51.361 4.407 -86.657 1.00 84.69 243 LEU A CA 1
ATOM 1923 C C . LEU A 1 243 ? 51.739 5.406 -87.751 1.00 84.69 243 LEU A C 1
ATOM 1925 O O . LEU A 1 243 ? 52.003 4.988 -88.874 1.00 84.69 243 LEU A O 1
ATOM 1929 N N . LYS A 1 244 ? 51.838 6.701 -87.422 1.00 85.25 244 LYS A N 1
ATOM 1930 C CA . LYS A 1 244 ? 52.306 7.734 -88.356 1.00 85.25 244 LYS A CA 1
ATOM 1931 C C . LYS A 1 244 ? 53.711 7.418 -88.872 1.00 85.25 244 LYS A C 1
ATOM 1933 O O . LYS A 1 244 ? 53.946 7.508 -90.072 1.00 85.25 244 LYS A O 1
ATOM 1938 N N . LYS A 1 245 ? 54.623 7.006 -87.983 1.00 89.31 245 LYS A N 1
ATOM 1939 C CA . LYS A 1 245 ? 55.986 6.612 -88.357 1.00 89.31 245 LYS A CA 1
ATOM 1940 C C . LYS A 1 245 ? 55.991 5.403 -89.294 1.00 89.31 245 LYS A C 1
ATOM 1942 O O . LYS A 1 245 ? 56.573 5.493 -90.364 1.00 89.31 245 LYS A O 1
ATOM 1947 N N . LYS A 1 246 ? 55.285 4.324 -88.941 1.00 88.06 246 LYS A N 1
ATOM 1948 C CA . LYS A 1 246 ? 55.178 3.122 -89.787 1.00 88.06 246 LYS A CA 1
ATOM 1949 C C . LYS A 1 246 ? 54.560 3.418 -91.151 1.00 88.06 246 LYS A C 1
ATOM 1951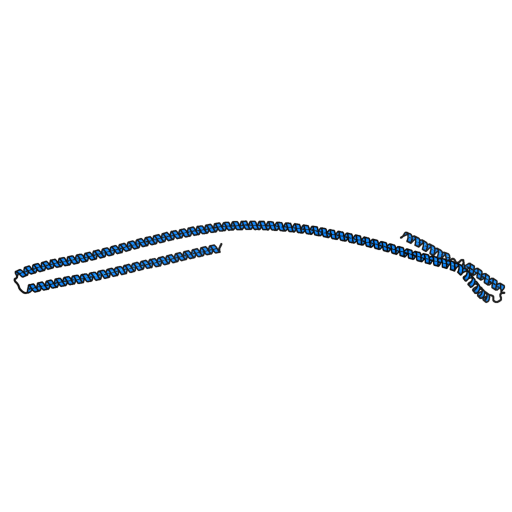 O O . LYS A 1 246 ? 55.006 2.874 -92.152 1.00 88.06 246 LYS A O 1
ATOM 1956 N N . ALA A 1 247 ? 53.540 4.276 -91.198 1.00 79.00 247 ALA A N 1
ATOM 1957 C CA . ALA A 1 247 ? 52.933 4.706 -92.452 1.00 79.00 247 ALA A CA 1
ATOM 1958 C C . ALA A 1 247 ? 53.921 5.506 -93.315 1.00 79.00 247 ALA A C 1
ATOM 1960 O O . ALA A 1 247 ? 53.956 5.298 -94.522 1.00 79.00 247 ALA A O 1
ATOM 1961 N N . SER A 1 248 ? 54.743 6.370 -92.704 1.00 79.81 248 SER A N 1
ATOM 1962 C CA . SER A 1 248 ? 55.831 7.074 -93.397 1.00 79.81 248 SER A CA 1
ATOM 1963 C C . SER A 1 248 ? 56.878 6.099 -93.928 1.00 79.81 248 SER A C 1
ATOM 1965 O O . SER A 1 248 ? 57.185 6.153 -95.107 1.00 79.81 248 SER A O 1
ATOM 1967 N N . GLU A 1 249 ? 57.353 5.165 -93.098 1.00 84.62 249 GLU A N 1
ATOM 1968 C CA . GLU A 1 249 ? 58.319 4.129 -93.497 1.00 84.62 249 GLU A CA 1
ATOM 1969 C C . GLU A 1 249 ? 57.770 3.289 -94.668 1.00 84.62 249 GLU A C 1
ATOM 1971 O O . GLU A 1 249 ? 58.459 3.090 -95.659 1.00 84.62 249 GLU A O 1
ATOM 1976 N N . THR A 1 250 ? 56.491 2.892 -94.624 1.00 80.88 250 THR A N 1
ATOM 1977 C CA . THR A 1 250 ? 55.837 2.143 -95.718 1.00 80.88 250 THR A CA 1
ATOM 1978 C C . THR A 1 250 ? 55.710 2.979 -96.998 1.00 80.88 250 THR A C 1
ATOM 1980 O O . THR A 1 250 ? 55.827 2.451 -98.105 1.00 80.88 250 THR A O 1
ATOM 1983 N N . LEU A 1 251 ? 55.431 4.281 -96.871 1.00 75.00 251 LEU A N 1
ATOM 1984 C CA . LEU A 1 251 ? 55.366 5.202 -98.008 1.00 75.00 251 LEU A CA 1
ATOM 1985 C C . LEU A 1 251 ? 56.744 5.418 -98.634 1.00 75.00 251 LEU A C 1
ATOM 1987 O O . LEU A 1 251 ? 56.831 5.422 -99.859 1.00 75.00 251 LEU A O 1
ATOM 1991 N N . ASP A 1 252 ? 57.787 5.555 -97.817 1.00 76.88 252 ASP A N 1
ATOM 1992 C CA . ASP A 1 252 ? 59.173 5.693 -98.267 1.00 76.88 252 ASP A CA 1
ATOM 1993 C C . ASP A 1 252 ? 59.643 4.403 -98.957 1.00 76.88 252 ASP A C 1
ATOM 1995 O O . ASP A 1 252 ? 60.107 4.462 -100.090 1.00 76.88 252 ASP A O 1
ATOM 1999 N N . GLU A 1 253 ? 59.395 3.225 -98.370 1.00 80.50 253 GLU A N 1
ATOM 2000 C CA . GLU A 1 253 ? 59.668 1.923 -99.006 1.00 80.50 253 GLU A CA 1
ATOM 2001 C C . GLU A 1 253 ? 58.931 1.769 -100.345 1.00 80.50 253 GLU A C 1
ATOM 2003 O O . GLU A 1 253 ? 59.486 1.275 -101.329 1.00 80.50 253 GLU A O 1
ATOM 2008 N N . SER A 1 254 ? 57.674 2.215 -100.408 1.00 72.06 254 SER A N 1
ATOM 2009 C CA . SER A 1 254 ? 56.894 2.202 -101.648 1.00 72.06 254 SER A CA 1
ATOM 2010 C C . SER A 1 254 ? 57.459 3.182 -102.681 1.00 72.06 254 SER A C 1
ATOM 2012 O O . SER A 1 254 ? 57.482 2.867 -103.871 1.00 72.06 254 SER A O 1
ATOM 2014 N N . ALA A 1 255 ? 57.911 4.363 -102.252 1.00 70.12 255 ALA A N 1
ATOM 2015 C CA . ALA A 1 255 ? 58.528 5.359 -103.119 1.00 70.12 255 ALA A CA 1
ATOM 2016 C C . ALA A 1 255 ? 59.864 4.855 -103.683 1.00 70.12 255 ALA A C 1
ATOM 2018 O O . ALA A 1 255 ? 60.066 4.943 -104.895 1.00 70.12 255 ALA A O 1
ATOM 2019 N N . ASP A 1 256 ? 60.705 4.248 -102.847 1.00 72.75 256 ASP A N 1
ATOM 2020 C CA . ASP A 1 256 ? 61.971 3.628 -103.242 1.00 72.75 256 ASP A CA 1
ATOM 2021 C C . ASP A 1 256 ? 61.742 2.457 -104.207 1.00 72.75 256 ASP A C 1
ATOM 2023 O O . ASP A 1 256 ? 62.428 2.334 -105.222 1.00 72.75 256 ASP A O 1
ATOM 2027 N N . ALA A 1 257 ? 60.733 1.614 -103.959 1.00 69.69 257 ALA A N 1
ATOM 2028 C CA . ALA A 1 257 ? 60.371 0.528 -104.869 1.00 69.69 257 ALA A CA 1
ATOM 2029 C C . ALA A 1 257 ? 59.907 1.049 -106.241 1.00 69.69 257 ALA A C 1
ATOM 2031 O O . ALA A 1 257 ? 60.239 0.460 -107.275 1.00 69.69 257 ALA A O 1
ATOM 2032 N N . ILE A 1 258 ? 59.164 2.162 -106.265 1.00 68.38 258 ILE A N 1
ATOM 2033 C CA . ILE A 1 258 ? 58.764 2.847 -107.501 1.00 68.38 258 ILE A CA 1
ATOM 2034 C C . ILE A 1 258 ? 59.983 3.453 -108.204 1.00 68.38 258 ILE A C 1
ATOM 2036 O O . ILE A 1 258 ? 60.073 3.357 -109.425 1.00 68.38 258 ILE A O 1
ATOM 2040 N N . GLU A 1 259 ? 60.925 4.048 -107.474 1.00 68.44 259 GLU A N 1
ATOM 2041 C CA . GLU A 1 259 ? 62.152 4.622 -108.038 1.00 68.44 259 GLU A CA 1
ATOM 2042 C C . GLU A 1 259 ? 63.060 3.533 -108.626 1.00 68.44 259 GLU A C 1
ATOM 2044 O O . GLU A 1 259 ? 63.532 3.656 -109.754 1.00 68.44 259 GLU A O 1
ATOM 2049 N N . HIS A 1 260 ? 63.179 2.392 -107.948 1.00 72.44 260 HIS A N 1
ATOM 2050 C CA . HIS A 1 260 ? 63.887 1.223 -108.460 1.00 72.44 260 HIS A CA 1
ATOM 2051 C C . HIS A 1 260 ? 63.212 0.632 -109.711 1.00 72.44 260 HIS A C 1
ATOM 2053 O O . HIS A 1 260 ? 63.884 0.321 -110.696 1.00 72.44 260 HIS A O 1
ATOM 2059 N N . GLN A 1 261 ? 61.877 0.513 -109.722 1.00 66.44 261 GLN A N 1
ATOM 2060 C CA . GLN A 1 261 ? 61.110 0.138 -110.921 1.00 66.44 261 GLN A CA 1
ATOM 2061 C C . GLN A 1 261 ? 61.332 1.141 -112.059 1.00 66.44 261 GLN A C 1
ATOM 2063 O O . GLN A 1 261 ? 61.526 0.745 -113.207 1.00 66.44 261 GLN A O 1
ATOM 2068 N N . TYR A 1 262 ? 61.354 2.434 -111.746 1.00 67.94 262 TYR A N 1
ATOM 2069 C CA . TYR A 1 262 ? 61.594 3.498 -112.710 1.00 67.94 262 TYR A CA 1
ATOM 2070 C C . TYR A 1 262 ? 62.998 3.420 -113.320 1.00 67.94 262 TYR A C 1
ATOM 2072 O O . TYR A 1 262 ? 63.136 3.534 -114.537 1.00 67.94 262 TYR A O 1
ATOM 2080 N N . ASP A 1 263 ? 64.029 3.147 -112.522 1.00 69.69 263 ASP A N 1
ATOM 2081 C CA . ASP A 1 263 ? 65.400 2.968 -113.003 1.00 69.69 263 ASP A CA 1
ATOM 2082 C C . ASP A 1 263 ? 65.578 1.687 -113.826 1.00 69.69 263 ASP A C 1
ATOM 2084 O O . ASP A 1 263 ? 66.287 1.701 -114.839 1.00 69.69 263 ASP A O 1
ATOM 2088 N N . ILE A 1 264 ? 64.894 0.592 -113.464 1.00 72.44 264 ILE A N 1
ATOM 2089 C CA . ILE A 1 264 ? 64.817 -0.609 -114.309 1.00 72.44 264 ILE A CA 1
ATOM 2090 C C . ILE A 1 264 ? 64.193 -0.251 -115.657 1.00 72.44 264 ILE A C 1
ATOM 2092 O O . ILE A 1 264 ? 64.811 -0.504 -116.688 1.00 72.44 264 ILE A O 1
ATOM 2096 N N . ILE A 1 265 ? 63.027 0.400 -115.659 1.00 65.75 265 ILE A N 1
ATOM 2097 C CA . ILE A 1 265 ? 62.330 0.802 -116.885 1.00 65.75 265 ILE A CA 1
ATOM 2098 C C . ILE A 1 265 ? 63.205 1.737 -117.719 1.00 65.75 265 ILE A C 1
ATOM 2100 O O . ILE A 1 265 ? 63.291 1.571 -118.928 1.00 65.75 265 ILE A O 1
ATOM 2104 N N . LYS A 1 266 ? 63.899 2.698 -117.106 1.00 65.56 266 LYS A N 1
ATOM 2105 C CA . LYS A 1 266 ? 64.788 3.636 -117.802 1.00 65.56 266 LYS A CA 1
ATOM 2106 C C . LYS A 1 266 ? 65.992 2.930 -118.428 1.00 65.56 266 LYS A C 1
ATOM 2108 O O . LYS A 1 266 ? 66.387 3.254 -119.549 1.00 65.56 266 LYS A O 1
ATOM 2113 N N . ARG A 1 267 ? 66.569 1.951 -117.732 1.00 66.44 267 ARG A N 1
ATOM 2114 C CA . ARG A 1 267 ? 67.668 1.115 -118.233 1.00 66.44 267 ARG A CA 1
ATOM 2115 C C . ARG A 1 267 ? 67.208 0.200 -119.368 1.00 66.44 267 ARG A C 1
ATOM 2117 O O . ARG A 1 267 ? 67.891 0.130 -120.388 1.00 66.44 267 ARG A O 1
ATOM 2124 N N . ASP A 1 268 ? 66.034 -0.409 -119.238 1.00 66.88 268 ASP A N 1
ATOM 2125 C CA . ASP A 1 268 ? 65.418 -1.216 -120.291 1.00 66.88 268 ASP A CA 1
ATOM 2126 C C . ASP A 1 268 ? 65.048 -0.355 -121.497 1.00 66.88 268 ASP A C 1
ATOM 2128 O O . ASP A 1 268 ? 65.291 -0.756 -122.632 1.00 66.88 268 ASP A O 1
ATOM 2132 N N . PHE A 1 269 ? 64.559 0.867 -121.279 1.00 59.62 269 PHE A N 1
ATOM 2133 C CA . PHE A 1 269 ? 64.266 1.824 -122.341 1.00 59.62 269 PHE A CA 1
ATOM 2134 C C . PHE A 1 269 ? 65.540 2.269 -123.065 1.00 59.62 269 PHE A C 1
ATOM 2136 O O . PHE A 1 269 ? 65.543 2.335 -124.289 1.00 59.62 269 PHE A O 1
ATOM 2143 N N . ASN A 1 270 ? 66.654 2.490 -122.358 1.00 57.69 270 ASN A N 1
ATOM 2144 C CA . ASN A 1 270 ? 67.955 2.761 -122.983 1.00 57.69 270 ASN A CA 1
ATOM 2145 C C . ASN A 1 270 ? 68.473 1.559 -123.796 1.00 57.69 270 ASN A C 1
ATOM 2147 O O . ASN A 1 270 ? 68.993 1.745 -124.898 1.00 57.69 270 ASN A O 1
ATOM 2151 N N . HIS A 1 271 ? 68.273 0.329 -123.311 1.00 56.47 271 HIS A N 1
ATOM 2152 C CA . HIS A 1 271 ? 68.604 -0.890 -124.057 1.00 56.47 271 HIS A CA 1
ATOM 2153 C C . HIS A 1 271 ? 67.678 -1.127 -125.264 1.00 56.47 271 HIS A C 1
ATOM 2155 O O . HIS A 1 271 ? 68.131 -1.591 -126.314 1.00 56.47 271 HIS A O 1
ATOM 2161 N N . LEU A 1 272 ? 66.396 -0.768 -125.160 1.00 53.28 272 LEU A N 1
ATOM 2162 C CA . LEU A 1 272 ? 65.420 -0.802 -126.251 1.00 53.28 272 LEU A CA 1
ATOM 2163 C C . LEU A 1 272 ? 65.673 0.304 -127.275 1.00 53.28 272 LEU A C 1
ATOM 2165 O O . LEU A 1 272 ? 65.512 0.055 -128.463 1.00 53.28 272 LEU A O 1
ATOM 2169 N N . ASN A 1 273 ? 66.151 1.479 -126.871 1.00 51.06 273 ASN A N 1
ATOM 2170 C CA . ASN A 1 273 ? 66.515 2.549 -127.800 1.00 51.06 273 ASN A CA 1
ATOM 2171 C C . ASN A 1 273 ? 67.771 2.183 -128.622 1.00 51.06 273 ASN A C 1
ATOM 2173 O O . ASN A 1 273 ? 67.868 2.536 -129.794 1.00 51.06 273 ASN A O 1
ATOM 2177 N N . GLN A 1 274 ? 68.683 1.374 -128.064 1.00 52.56 274 GLN A N 1
ATOM 2178 C CA . GLN A 1 274 ? 69.796 0.775 -128.816 1.00 52.56 274 GLN A CA 1
ATOM 2179 C C . GLN A 1 274 ? 69.372 -0.404 -129.718 1.00 52.56 274 GLN A C 1
ATOM 2181 O O . GLN A 1 274 ? 69.981 -0.609 -130.767 1.00 52.56 274 GLN A O 1
ATOM 2186 N N . ARG A 1 275 ? 68.317 -1.164 -129.375 1.00 48.50 275 ARG A N 1
ATOM 2187 C CA . ARG A 1 275 ? 67.796 -2.271 -130.216 1.00 48.50 275 ARG A CA 1
ATOM 2188 C C . ARG A 1 275 ? 66.789 -1.821 -131.285 1.00 48.50 275 ARG A C 1
ATOM 2190 O O . ARG A 1 275 ? 66.755 -2.410 -132.363 1.00 48.50 275 ARG A O 1
ATOM 2197 N N . ASN A 1 276 ? 66.019 -0.759 -131.050 1.00 43.75 276 ASN A N 1
ATOM 2198 C CA . ASN A 1 276 ? 64.971 -0.289 -131.963 1.00 43.75 276 ASN A CA 1
ATOM 2199 C C . ASN A 1 276 ? 65.520 0.402 -133.221 1.00 43.75 276 ASN A C 1
ATOM 2201 O O . ASN A 1 276 ? 64.869 0.345 -134.262 1.00 43.75 276 ASN A O 1
ATOM 2205 N N . GLY A 1 277 ? 66.745 0.939 -133.191 1.00 50.72 277 GLY A N 1
ATOM 2206 C CA . GLY A 1 277 ? 67.438 1.381 -134.411 1.00 50.72 277 GLY A CA 1
ATOM 2207 C C . GLY A 1 277 ? 67.723 0.239 -135.403 1.00 50.72 277 GLY A C 1
ATOM 2208 O O . GLY A 1 277 ? 67.752 0.462 -136.609 1.00 50.72 277 GLY A O 1
ATOM 2209 N N . MET A 1 278 ? 67.862 -1.003 -134.921 1.00 46.88 278 MET A N 1
ATOM 2210 C CA . MET A 1 278 ? 68.175 -2.180 -135.747 1.00 46.88 278 MET A CA 1
ATOM 2211 C C . MET A 1 278 ? 66.914 -2.883 -136.302 1.00 46.88 278 MET A C 1
ATOM 2213 O O . MET A 1 278 ? 66.954 -3.525 -137.354 1.00 46.88 278 MET A O 1
ATOM 2217 N N . ILE A 1 279 ? 65.771 -2.736 -135.623 1.00 48.88 279 ILE A N 1
ATOM 2218 C CA . ILE A 1 279 ? 64.498 -3.385 -135.991 1.00 48.88 279 ILE A CA 1
ATOM 2219 C C . ILE A 1 279 ? 63.741 -2.584 -137.069 1.00 48.88 279 ILE A C 1
ATOM 2221 O O . ILE A 1 279 ? 63.156 -3.169 -137.978 1.00 48.88 279 ILE A O 1
ATOM 2225 N N . TRP A 1 280 ? 63.819 -1.250 -137.065 1.00 50.62 280 TRP A N 1
ATOM 2226 C CA . TRP A 1 280 ? 63.193 -0.446 -138.127 1.00 50.62 280 TRP A CA 1
ATOM 2227 C C . TRP A 1 280 ? 63.946 -0.515 -139.469 1.00 50.62 280 TRP A C 1
ATOM 2229 O O . TRP A 1 280 ? 63.313 -0.490 -140.526 1.00 50.62 280 TRP A O 1
ATOM 2239 N N . GLY A 1 281 ? 65.269 -0.719 -139.452 1.00 52.53 281 GLY A N 1
ATOM 2240 C CA . GLY A 1 281 ? 66.061 -0.952 -140.669 1.00 52.53 281 GLY A CA 1
ATOM 2241 C C . GLY A 1 281 ? 65.761 -2.288 -141.367 1.00 52.53 281 GLY A C 1
ATOM 2242 O O . GLY A 1 281 ? 65.821 -2.374 -142.593 1.00 52.53 281 GLY A O 1
ATOM 2243 N N . SER A 1 282 ? 65.376 -3.326 -140.616 1.00 48.03 282 SER A N 1
ATOM 2244 C CA . SER A 1 282 ? 65.049 -4.650 -141.171 1.00 48.03 282 SER A CA 1
ATOM 2245 C C . SER A 1 282 ? 63.632 -4.721 -141.759 1.00 48.03 282 SER A C 1
ATOM 2247 O O . SER A 1 282 ? 63.436 -5.345 -142.803 1.00 48.03 282 SER A O 1
ATOM 2249 N N . ILE A 1 283 ? 62.660 -4.009 -141.179 1.00 53.91 283 ILE A N 1
ATOM 2250 C CA . ILE A 1 283 ? 61.291 -3.917 -141.724 1.00 53.91 283 ILE A CA 1
ATOM 2251 C C . ILE A 1 283 ? 61.262 -3.115 -143.041 1.00 53.91 283 ILE A C 1
ATOM 2253 O O . ILE A 1 283 ? 60.564 -3.502 -143.981 1.00 53.91 283 ILE A O 1
ATOM 2257 N N . GLY A 1 284 ? 62.076 -2.058 -143.164 1.00 53.97 284 GLY A N 1
ATOM 2258 C CA . GLY A 1 284 ? 62.206 -1.283 -144.407 1.00 53.97 284 GLY A CA 1
ATOM 2259 C C . GLY A 1 284 ? 62.767 -2.090 -145.587 1.00 53.97 284 GLY A C 1
ATOM 2260 O O . GLY A 1 284 ? 62.327 -1.916 -146.723 1.00 53.97 284 GLY A O 1
ATOM 2261 N N . LEU A 1 285 ? 63.680 -3.030 -145.322 1.00 52.34 285 LEU A N 1
ATOM 2262 C CA . LEU A 1 285 ? 64.280 -3.895 -146.345 1.00 52.34 285 LEU A CA 1
ATOM 2263 C C . LEU A 1 285 ? 63.295 -4.940 -146.893 1.00 52.34 285 LEU A C 1
ATOM 2265 O O . LEU A 1 285 ? 63.223 -5.146 -148.106 1.00 52.34 285 LEU A O 1
ATOM 2269 N N . ILE A 1 286 ? 62.498 -5.563 -146.021 1.00 56.34 286 ILE A N 1
ATOM 2270 C CA . ILE A 1 286 ? 61.526 -6.597 -146.415 1.00 56.34 286 ILE A CA 1
ATOM 2271 C C . ILE A 1 286 ? 60.314 -5.969 -147.127 1.00 56.34 286 ILE A C 1
ATOM 2273 O O . ILE A 1 286 ? 59.866 -6.476 -148.161 1.00 56.34 286 ILE A O 1
ATOM 2277 N N . GLY A 1 287 ? 59.821 -4.827 -146.630 1.00 54.22 287 GLY A N 1
ATOM 2278 C CA . GLY A 1 287 ? 58.743 -4.071 -147.278 1.00 54.22 287 GLY A CA 1
ATOM 2279 C C . GLY A 1 287 ? 59.159 -3.471 -148.627 1.00 54.22 287 GLY A C 1
ATOM 2280 O O . GLY A 1 287 ? 58.399 -3.519 -149.593 1.00 54.22 287 GLY A O 1
ATOM 2281 N N . GLY A 1 288 ? 60.398 -2.977 -148.735 1.00 58.25 288 GLY A N 1
ATOM 2282 C CA . GLY A 1 288 ? 60.947 -2.465 -149.991 1.00 58.25 288 GLY A CA 1
ATOM 2283 C C . GLY A 1 288 ? 61.069 -3.544 -151.069 1.00 58.25 288 GLY A C 1
ATOM 2284 O O . GLY A 1 288 ? 60.642 -3.336 -152.204 1.00 58.25 288 GLY A O 1
ATOM 2285 N N . ALA A 1 289 ? 61.610 -4.720 -150.740 1.00 57.69 289 ALA A N 1
ATOM 2286 C CA . ALA A 1 289 ? 61.813 -5.791 -151.720 1.00 57.69 289 ALA A CA 1
ATOM 2287 C C . ALA A 1 289 ? 60.493 -6.343 -152.293 1.00 57.69 289 ALA A C 1
ATOM 2289 O O . ALA A 1 289 ? 60.395 -6.617 -153.494 1.00 57.69 289 ALA A O 1
ATOM 2290 N N . THR A 1 290 ? 59.460 -6.452 -151.455 1.00 59.00 290 THR A N 1
ATOM 2291 C CA . THR A 1 290 ? 58.129 -6.923 -151.866 1.00 59.00 290 THR A CA 1
ATOM 2292 C C . THR A 1 290 ? 57.384 -5.883 -152.705 1.00 59.00 290 THR A C 1
ATOM 2294 O O . THR A 1 290 ? 56.910 -6.211 -153.794 1.00 59.00 290 THR A O 1
ATOM 2297 N N . ALA A 1 291 ? 57.361 -4.614 -152.285 1.00 56.00 291 ALA A N 1
ATOM 2298 C CA . ALA A 1 291 ? 56.688 -3.547 -153.031 1.00 56.00 291 ALA A CA 1
ATOM 2299 C C . ALA A 1 291 ? 57.331 -3.280 -154.405 1.00 56.00 291 ALA A C 1
ATOM 2301 O O . ALA A 1 291 ? 56.629 -3.116 -155.405 1.00 56.00 291 ALA A O 1
ATOM 2302 N N . THR A 1 292 ? 58.665 -3.292 -154.487 1.00 58.59 292 THR A N 1
ATOM 2303 C CA . THR A 1 292 ? 59.378 -3.000 -155.745 1.00 58.59 292 THR A CA 1
ATOM 2304 C C . THR A 1 292 ? 59.206 -4.119 -156.776 1.00 58.59 292 THR A C 1
ATOM 2306 O O . THR A 1 292 ? 59.125 -3.852 -157.975 1.00 58.59 292 THR A O 1
ATOM 2309 N N . SER A 1 293 ? 59.090 -5.371 -156.321 1.00 62.47 293 SER A N 1
ATOM 2310 C CA . SER A 1 293 ? 58.830 -6.520 -157.198 1.00 62.47 293 SER A CA 1
ATOM 2311 C C . SER A 1 293 ? 57.421 -6.495 -157.800 1.00 62.47 293 SER A C 1
ATOM 2313 O O . SER A 1 293 ? 57.236 -6.974 -158.916 1.00 62.47 293 SER A O 1
ATOM 2315 N N . TYR A 1 294 ? 56.449 -5.904 -157.094 1.00 67.94 294 TYR A N 1
ATOM 2316 C CA . TYR A 1 294 ? 55.066 -5.785 -157.562 1.00 67.94 294 TYR A CA 1
ATOM 2317 C C . TYR A 1 294 ? 54.848 -4.568 -158.474 1.00 67.94 294 TYR A C 1
ATOM 2319 O O . TYR A 1 294 ? 54.162 -4.665 -159.486 1.00 67.94 294 TYR A O 1
ATOM 2327 N N . LEU A 1 295 ? 55.450 -3.422 -158.141 1.00 66.38 295 LEU A N 1
ATOM 2328 C CA . LEU A 1 295 ? 55.229 -2.167 -158.869 1.00 66.38 295 LEU A CA 1
ATOM 2329 C C . LEU A 1 295 ? 56.097 -2.027 -160.126 1.00 66.38 295 LEU A C 1
ATOM 2331 O O . LEU A 1 295 ? 55.684 -1.378 -161.084 1.00 66.38 295 LEU A O 1
ATOM 2335 N N . PHE A 1 296 ? 57.283 -2.642 -160.146 1.00 73.06 296 PHE A N 1
ATOM 2336 C CA . PHE A 1 296 ? 58.240 -2.496 -161.246 1.00 73.06 296 PHE A CA 1
ATOM 2337 C C . PHE A 1 296 ? 58.830 -3.852 -161.663 1.00 73.06 296 PHE A C 1
ATOM 2339 O O . PHE A 1 296 ? 60.031 -4.095 -161.486 1.00 73.06 296 PHE A O 1
ATOM 2346 N N . PRO A 1 297 ? 58.019 -4.763 -162.236 1.00 68.19 297 PRO A N 1
ATOM 2347 C CA . PRO A 1 297 ? 58.464 -6.119 -162.556 1.00 68.19 297 PRO A CA 1
ATOM 2348 C C . PRO A 1 297 ? 59.656 -6.130 -163.528 1.00 68.19 297 PRO A C 1
ATOM 2350 O O . PRO A 1 297 ? 60.594 -6.908 -163.337 1.00 68.19 297 PRO A O 1
ATOM 2353 N N . THR A 1 298 ? 59.683 -5.204 -164.491 1.00 66.94 298 THR A N 1
ATOM 2354 C CA . THR A 1 298 ? 60.692 -5.109 -165.562 1.00 66.94 298 THR A CA 1
ATOM 2355 C C . THR A 1 298 ? 61.868 -4.173 -165.258 1.00 66.94 298 THR A C 1
ATOM 2357 O O . THR A 1 298 ? 62.747 -4.013 -166.103 1.00 66.94 298 THR A O 1
ATOM 2360 N N . ALA A 1 299 ? 61.931 -3.560 -164.068 1.00 73.75 299 ALA A N 1
ATOM 2361 C CA . ALA A 1 299 ? 63.045 -2.679 -163.719 1.00 73.75 299 ALA A CA 1
ATOM 2362 C C . ALA A 1 299 ? 64.365 -3.455 -163.582 1.00 73.75 299 ALA A C 1
ATOM 2364 O O . ALA A 1 299 ? 64.395 -4.579 -163.065 1.00 73.75 299 ALA A O 1
ATOM 2365 N N . SER A 1 300 ? 65.466 -2.828 -164.014 1.00 68.31 300 SER A N 1
ATOM 2366 C CA . SER A 1 300 ? 66.802 -3.406 -163.868 1.00 68.31 300 SER A CA 1
ATOM 2367 C C . SER A 1 300 ? 67.127 -3.635 -162.382 1.00 68.31 300 SER A C 1
ATOM 2369 O O . SER A 1 300 ? 66.657 -2.878 -161.524 1.00 68.31 300 SER A O 1
ATOM 2371 N N . PRO A 1 301 ? 67.940 -4.652 -162.042 1.00 71.12 301 PRO A N 1
ATOM 2372 C CA . PRO A 1 301 ? 68.306 -4.940 -160.654 1.00 71.12 301 PRO A CA 1
ATOM 2373 C C . PRO A 1 301 ? 68.856 -3.719 -159.905 1.00 71.12 301 PRO A C 1
ATOM 2375 O O . PRO A 1 301 ? 68.564 -3.535 -158.726 1.00 71.12 301 PRO A O 1
ATOM 2378 N N . MET A 1 302 ? 69.585 -2.844 -160.609 1.00 60.50 302 MET A N 1
ATOM 2379 C CA . MET A 1 302 ? 70.132 -1.619 -160.029 1.00 60.50 302 MET A CA 1
ATOM 2380 C C . MET A 1 302 ? 69.021 -0.635 -159.630 1.00 60.50 302 MET A C 1
ATOM 2382 O O . MET A 1 302 ? 68.999 -0.161 -158.498 1.00 60.50 302 MET A O 1
ATOM 2386 N N . ALA A 1 303 ? 68.039 -0.401 -160.507 1.00 66.50 303 ALA A N 1
ATOM 2387 C CA . ALA A 1 303 ? 66.907 0.478 -160.207 1.00 66.50 303 ALA A CA 1
ATOM 2388 C C . ALA A 1 303 ? 66.061 -0.053 -159.036 1.00 66.50 303 ALA A C 1
ATOM 2390 O O . ALA A 1 303 ? 65.638 0.719 -158.172 1.00 66.50 303 ALA A O 1
ATOM 2391 N N . LYS A 1 304 ? 65.880 -1.380 -158.956 1.00 63.62 304 LYS A N 1
ATOM 2392 C CA . LYS A 1 304 ? 65.209 -2.027 -157.818 1.00 63.62 304 LYS A CA 1
ATOM 2393 C C . LYS A 1 304 ? 65.976 -1.798 -156.513 1.00 63.62 304 LYS A C 1
ATOM 2395 O O . LYS A 1 304 ? 65.373 -1.451 -155.502 1.00 63.62 304 LYS A O 1
ATOM 2400 N N . PHE A 1 305 ? 67.302 -1.919 -156.541 1.00 66.12 305 PHE A N 1
ATOM 2401 C CA . PHE A 1 305 ? 68.147 -1.672 -155.374 1.00 66.12 305 PHE A CA 1
ATOM 2402 C C . PHE A 1 305 ? 68.106 -0.206 -154.920 1.00 66.12 305 PHE A C 1
ATOM 2404 O O . PHE A 1 305 ? 67.971 0.062 -153.727 1.00 66.12 305 PHE A O 1
ATOM 2411 N N . THR A 1 306 ? 68.158 0.750 -155.856 1.00 64.12 306 THR A N 1
ATOM 2412 C CA . THR A 1 306 ? 68.096 2.186 -155.528 1.00 64.12 306 THR A CA 1
ATOM 2413 C C . THR A 1 306 ? 66.775 2.551 -154.844 1.00 64.12 306 THR A C 1
ATOM 2415 O O . THR A 1 306 ? 66.772 3.303 -153.871 1.00 64.12 306 THR A O 1
ATOM 2418 N N . PHE A 1 307 ? 65.656 1.975 -155.295 1.00 64.44 307 PHE A N 1
ATOM 2419 C CA . PHE A 1 307 ? 64.342 2.217 -154.697 1.00 64.44 307 PHE A CA 1
ATOM 2420 C C . PHE A 1 307 ? 64.219 1.620 -153.283 1.00 64.44 307 PHE A C 1
ATOM 2422 O O . PHE A 1 307 ? 63.751 2.291 -152.364 1.00 64.44 307 PHE A O 1
ATOM 2429 N N . ILE A 1 308 ? 64.716 0.394 -153.077 1.00 61.97 308 ILE A N 1
ATOM 2430 C CA . ILE A 1 308 ? 64.751 -0.260 -151.757 1.00 61.97 308 ILE A CA 1
ATOM 2431 C C . ILE A 1 308 ? 65.619 0.541 -150.775 1.00 61.97 308 ILE A C 1
ATOM 2433 O O . ILE A 1 308 ? 65.204 0.791 -149.643 1.00 61.97 308 ILE A O 1
ATOM 2437 N N . ALA A 1 309 ? 66.795 0.999 -151.216 1.00 64.94 309 ALA A N 1
ATOM 2438 C CA . ALA A 1 309 ? 67.682 1.828 -150.404 1.00 64.94 309 ALA A CA 1
ATOM 2439 C C . ALA A 1 309 ? 67.049 3.188 -150.047 1.00 64.94 309 ALA A C 1
ATOM 2441 O O . ALA A 1 309 ? 67.201 3.661 -148.920 1.00 64.94 309 ALA A O 1
ATOM 2442 N N . GLY A 1 310 ? 66.294 3.793 -150.973 1.00 68.12 310 GLY A N 1
ATOM 2443 C CA . GLY A 1 310 ? 65.552 5.035 -150.736 1.00 68.12 310 GLY A CA 1
ATOM 2444 C C . GLY A 1 310 ? 64.432 4.894 -149.699 1.00 68.12 310 GLY A C 1
ATOM 2445 O O . GLY A 1 310 ? 64.259 5.765 -148.852 1.00 68.12 310 GLY A O 1
ATOM 2446 N N . LEU A 1 311 ? 63.696 3.780 -149.704 1.00 63.25 311 LEU A N 1
ATOM 2447 C CA . LEU A 1 311 ? 62.651 3.529 -148.704 1.00 63.25 311 LEU A CA 1
ATOM 2448 C C . LEU A 1 311 ? 63.227 3.192 -147.318 1.00 63.25 311 LEU A C 1
ATOM 2450 O O . LEU A 1 311 ? 62.672 3.613 -146.301 1.00 63.25 311 LEU A O 1
ATOM 2454 N N . ALA A 1 312 ? 64.363 2.491 -147.257 1.00 58.44 312 ALA A N 1
ATOM 2455 C CA . ALA A 1 312 ? 65.032 2.159 -145.998 1.00 58.44 312 ALA A CA 1
ATOM 2456 C C . ALA A 1 312 ? 65.596 3.401 -145.272 1.00 58.44 312 ALA A C 1
ATOM 2458 O O . ALA A 1 312 ? 65.516 3.496 -144.042 1.00 58.44 312 ALA A O 1
ATOM 2459 N N . SER A 1 313 ? 66.107 4.389 -146.015 1.00 60.75 313 SER A N 1
ATOM 2460 C CA . SER A 1 313 ? 66.588 5.654 -145.441 1.00 60.75 313 SER A CA 1
ATOM 2461 C C . SER A 1 313 ? 65.438 6.542 -144.943 1.00 60.75 313 SER A C 1
ATOM 2463 O O . SER A 1 313 ? 65.530 7.110 -143.853 1.00 60.75 313 SER A O 1
ATOM 2465 N N . LEU A 1 314 ? 64.309 6.576 -145.662 1.00 58.31 314 LEU A N 1
ATOM 2466 C CA . LEU A 1 314 ? 63.083 7.271 -145.242 1.00 58.31 314 LEU A CA 1
ATOM 2467 C C . LEU A 1 314 ? 62.449 6.664 -143.979 1.00 58.31 314 LEU A C 1
ATOM 2469 O O . LEU A 1 314 ? 62.043 7.407 -143.084 1.00 58.31 314 LEU A O 1
ATOM 2473 N N . GLY A 1 315 ? 62.417 5.332 -143.861 1.00 57.38 315 GLY A N 1
ATOM 2474 C CA . GLY A 1 315 ? 61.935 4.647 -142.653 1.00 57.38 315 GLY A CA 1
ATOM 2475 C C . GLY A 1 315 ? 62.778 4.962 -141.411 1.00 57.38 315 GLY A C 1
ATOM 2476 O O . GLY A 1 315 ? 62.240 5.204 -140.331 1.00 57.38 315 GLY A O 1
ATOM 2477 N N . SER A 1 316 ? 64.098 5.052 -141.583 1.00 54.00 316 SER A N 1
ATOM 2478 C CA . SER A 1 316 ? 65.036 5.404 -140.508 1.00 54.00 316 SER A CA 1
ATOM 2479 C C . SER A 1 316 ? 64.874 6.860 -140.041 1.00 54.00 316 SER A C 1
ATOM 2481 O O . SER A 1 316 ? 64.948 7.139 -138.846 1.00 54.00 316 SER A O 1
ATOM 2483 N N . TYR A 1 317 ? 64.591 7.787 -140.963 1.00 59.22 317 TYR A N 1
ATOM 2484 C CA . TYR A 1 317 ? 64.377 9.205 -140.651 1.00 59.22 317 TYR A CA 1
ATOM 2485 C C . TYR A 1 317 ? 63.057 9.454 -139.899 1.00 59.22 317 TYR A C 1
ATOM 2487 O O . TYR A 1 317 ? 63.029 10.189 -138.912 1.00 59.22 317 TYR A O 1
ATOM 2495 N N . TYR A 1 318 ? 61.966 8.789 -140.299 1.00 56.16 318 TYR A N 1
ATOM 2496 C CA . TYR A 1 318 ? 60.659 8.947 -139.646 1.00 56.16 318 TYR A CA 1
ATOM 2497 C C . TYR A 1 318 ? 60.572 8.286 -138.261 1.00 56.16 318 TYR A C 1
ATOM 2499 O O . TYR A 1 318 ? 59.832 8.774 -137.406 1.00 56.16 318 TYR A O 1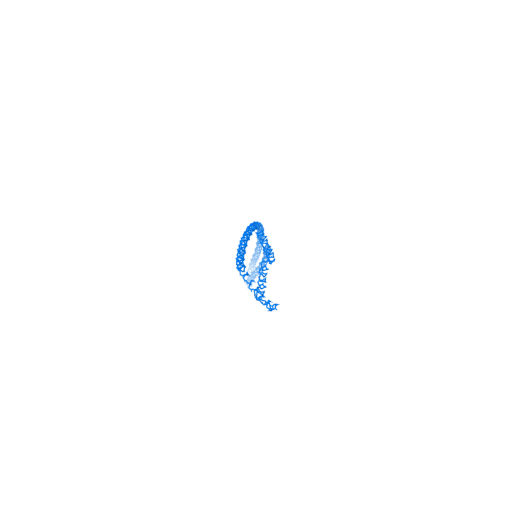
ATOM 2507 N N . GLY A 1 319 ? 61.350 7.228 -138.000 1.00 55.56 319 GLY A N 1
ATOM 2508 C CA . GLY A 1 319 ? 61.416 6.579 -136.683 1.00 55.56 319 GLY A CA 1
ATOM 2509 C C . GLY A 1 319 ? 62.108 7.417 -135.598 1.00 55.56 319 GLY A C 1
ATOM 2510 O O . GLY A 1 319 ? 61.798 7.270 -134.419 1.00 55.56 319 GLY A O 1
ATOM 2511 N N . LEU A 1 320 ? 63.002 8.335 -135.981 1.00 54.59 320 LEU A N 1
ATOM 2512 C CA . LEU A 1 320 ? 63.764 9.189 -135.057 1.00 54.59 320 LEU A CA 1
ATOM 2513 C C . LEU A 1 320 ? 63.097 10.544 -134.758 1.00 54.59 320 LEU A C 1
ATOM 2515 O O . LEU A 1 320 ? 63.529 11.234 -133.834 1.00 54.59 320 LEU A O 1
ATOM 2519 N N . HIS A 1 321 ? 62.070 10.956 -135.513 1.00 52.31 321 HIS A N 1
ATOM 2520 C CA . HIS A 1 321 ? 61.494 12.314 -135.457 1.00 52.31 321 HIS A CA 1
ATOM 2521 C C . HIS A 1 321 ? 59.967 12.362 -135.255 1.00 52.31 321 HIS A C 1
ATOM 2523 O O . HIS A 1 321 ? 59.310 13.327 -135.651 1.00 52.31 321 HIS A O 1
ATOM 2529 N N . GLN A 1 322 ? 59.371 11.369 -134.583 1.00 54.22 322 GLN A N 1
ATOM 2530 C CA . GLN A 1 322 ? 57.969 11.491 -134.168 1.00 54.22 322 GLN A CA 1
ATOM 2531 C C . GLN A 1 322 ? 57.789 12.432 -132.950 1.00 54.22 322 GLN A C 1
ATOM 2533 O O . GLN A 1 322 ? 58.503 12.311 -131.953 1.00 54.22 322 GLN A O 1
ATOM 2538 N N . PRO A 1 323 ? 56.776 13.325 -132.956 1.00 52.50 323 PRO A N 1
ATOM 2539 C CA . PRO A 1 323 ? 56.490 14.294 -131.887 1.00 52.50 323 PRO A CA 1
ATOM 2540 C C . PRO A 1 323 ? 55.943 13.683 -130.576 1.00 52.50 323 PRO A C 1
ATOM 2542 O O . PRO A 1 323 ? 55.533 14.421 -129.676 1.00 52.50 323 PRO A O 1
ATOM 2545 N N . HIS A 1 324 ? 55.959 12.354 -130.419 1.00 50.22 324 HIS A N 1
ATOM 2546 C CA . HIS A 1 324 ? 55.485 11.653 -129.220 1.00 50.22 324 HIS A CA 1
ATOM 2547 C C . HIS A 1 324 ? 56.360 11.841 -127.966 1.00 50.22 324 HIS A C 1
ATOM 2549 O O . HIS A 1 324 ? 55.868 11.605 -126.864 1.00 50.22 324 HIS A O 1
ATOM 2555 N N . ASN A 1 325 ? 57.572 12.402 -128.073 1.00 54.16 325 ASN A N 1
ATOM 2556 C CA . ASN A 1 325 ? 58.362 12.772 -126.887 1.00 54.16 325 ASN A CA 1
ATOM 2557 C C . ASN A 1 325 ? 57.784 13.962 -126.102 1.00 54.16 325 ASN A C 1
ATOM 2559 O O . ASN A 1 325 ? 57.944 14.020 -124.889 1.00 54.16 325 ASN A O 1
ATOM 2563 N N . LYS A 1 326 ? 57.031 14.877 -126.733 1.00 57.44 326 LYS A N 1
ATOM 2564 C CA . LYS A 1 326 ? 56.464 16.035 -126.010 1.00 57.44 326 LYS A CA 1
ATOM 2565 C C . LYS A 1 326 ? 55.343 15.652 -125.043 1.00 57.44 326 LYS A C 1
ATOM 2567 O O . LYS A 1 326 ? 55.160 16.314 -124.025 1.00 57.44 326 LYS A O 1
ATOM 2572 N N . VAL A 1 327 ? 54.580 14.602 -125.352 1.00 58.12 327 VAL A N 1
ATOM 2573 C CA . VAL A 1 327 ? 53.503 14.113 -124.473 1.00 58.12 327 VAL A CA 1
ATOM 2574 C C . VAL A 1 327 ? 54.098 13.405 -123.261 1.00 58.12 327 VAL A C 1
ATOM 2576 O O . VAL A 1 327 ? 53.654 13.637 -122.138 1.00 58.12 327 VAL A O 1
ATOM 2579 N N . VAL A 1 328 ? 55.149 12.615 -123.485 1.00 58.72 328 VAL A N 1
ATOM 2580 C CA . VAL A 1 328 ? 55.889 11.915 -122.433 1.00 58.72 328 VAL A CA 1
ATOM 2581 C C . VAL A 1 328 ? 56.615 12.915 -121.524 1.00 58.72 328 VAL A C 1
ATOM 2583 O O . VAL A 1 328 ? 56.435 12.864 -120.310 1.00 58.72 328 VAL A O 1
ATOM 2586 N N . ASP A 1 329 ? 57.305 13.915 -122.079 1.00 65.50 329 ASP A N 1
ATOM 2587 C CA . ASP A 1 329 ? 57.967 14.969 -121.294 1.00 65.50 329 ASP A CA 1
ATOM 2588 C C . ASP A 1 329 ? 56.978 15.821 -120.483 1.00 65.50 329 ASP A C 1
ATOM 2590 O O . ASP A 1 329 ? 57.247 16.183 -119.333 1.00 65.50 329 ASP A O 1
ATOM 2594 N N . ASN A 1 330 ? 55.803 16.125 -121.046 1.00 72.19 330 ASN A N 1
ATOM 2595 C CA . ASN A 1 330 ? 54.755 16.843 -120.320 1.00 72.19 330 ASN A CA 1
ATOM 2596 C C . ASN A 1 330 ? 54.135 15.989 -119.207 1.00 72.19 330 ASN A C 1
ATOM 2598 O O . ASN A 1 330 ? 53.849 16.518 -118.131 1.00 72.19 330 ASN A O 1
ATOM 2602 N N . ALA A 1 331 ? 53.960 14.683 -119.425 1.00 68.12 331 ALA A N 1
ATOM 2603 C CA . ALA A 1 331 ? 53.521 13.759 -118.384 1.00 68.12 331 ALA A CA 1
ATOM 2604 C C . ALA A 1 331 ? 54.552 13.683 -117.243 1.00 68.12 331 ALA A C 1
ATOM 2606 O O . ALA A 1 331 ? 54.174 13.786 -116.074 1.00 68.12 331 ALA A O 1
ATOM 2607 N N . PHE A 1 332 ? 55.849 13.633 -117.571 1.00 66.88 332 PHE A N 1
ATOM 2608 C CA . PHE A 1 332 ? 56.932 13.635 -116.585 1.00 66.88 332 PHE A CA 1
ATOM 2609 C C . PHE A 1 332 ? 57.027 14.939 -115.790 1.00 66.88 332 PHE A C 1
ATOM 2611 O O . PHE A 1 332 ? 57.134 14.907 -114.563 1.00 66.88 332 PHE A O 1
ATOM 2618 N N . LYS A 1 333 ? 56.904 16.102 -116.442 1.00 78.00 333 LYS A N 1
ATOM 2619 C CA . LYS A 1 333 ? 56.860 17.393 -115.734 1.00 78.00 333 LYS A CA 1
ATOM 2620 C C . LYS A 1 333 ? 55.662 17.495 -114.789 1.00 78.00 333 LYS A C 1
ATOM 2622 O O . LYS A 1 333 ? 55.809 17.990 -113.673 1.00 78.00 333 LYS A O 1
ATOM 2627 N N . LYS A 1 334 ? 54.489 17.005 -115.205 1.00 78.44 334 LYS A N 1
ATOM 2628 C CA . LYS A 1 334 ? 53.266 17.043 -114.388 1.00 78.44 334 LYS A CA 1
ATOM 2629 C C . LYS A 1 334 ? 53.358 16.109 -113.177 1.00 78.44 334 LYS A C 1
ATOM 2631 O O . LYS A 1 334 ? 52.909 16.481 -112.095 1.00 78.44 334 LYS A O 1
ATOM 2636 N N . ALA A 1 335 ? 53.982 14.942 -113.337 1.00 69.94 335 ALA A N 1
ATOM 2637 C CA . ALA A 1 335 ? 54.253 14.016 -112.240 1.00 69.94 335 ALA A CA 1
ATOM 2638 C C . ALA A 1 335 ? 55.228 14.616 -111.207 1.00 69.94 335 ALA A C 1
ATOM 2640 O O . ALA A 1 335 ? 54.927 14.612 -110.013 1.00 69.94 335 ALA A O 1
ATOM 2641 N N . ASN A 1 336 ? 56.331 15.228 -111.657 1.00 73.25 336 ASN A N 1
ATOM 2642 C CA . ASN A 1 336 ? 57.306 15.863 -110.761 1.00 73.25 336 ASN A CA 1
ATOM 2643 C C . ASN A 1 336 ? 56.728 17.068 -110.007 1.00 73.25 336 ASN A C 1
ATOM 2645 O O . ASN A 1 336 ? 56.966 17.215 -108.811 1.00 73.25 336 ASN A O 1
ATOM 2649 N N . HIS A 1 337 ? 55.905 17.896 -110.657 1.00 78.50 337 HIS A N 1
ATOM 2650 C CA . HIS A 1 337 ? 55.251 19.013 -109.972 1.00 78.50 337 HIS A CA 1
ATOM 2651 C C . HIS A 1 337 ? 54.287 18.530 -108.873 1.00 78.50 337 HIS A C 1
ATOM 2653 O O . HIS A 1 337 ? 54.198 19.142 -107.808 1.00 78.50 337 HIS A O 1
ATOM 2659 N N . LYS A 1 338 ? 53.574 17.419 -109.102 1.00 74.25 338 LYS A N 1
ATOM 2660 C CA . LYS A 1 338 ? 52.649 16.847 -108.114 1.00 74.25 338 LYS A CA 1
ATOM 2661 C C . LYS A 1 338 ? 53.391 16.205 -106.933 1.00 74.25 338 LYS A C 1
ATOM 2663 O O . LYS A 1 338 ? 52.916 16.300 -105.805 1.00 74.25 338 LYS A O 1
ATOM 2668 N N . LYS A 1 339 ? 54.573 15.621 -107.176 1.00 71.62 339 LYS A N 1
ATOM 2669 C CA . LYS A 1 339 ? 55.484 15.106 -106.135 1.00 71.62 339 LYS A CA 1
ATOM 2670 C C . LYS A 1 339 ? 55.921 16.218 -105.171 1.00 71.62 339 LYS A C 1
ATOM 2672 O O . LYS A 1 339 ? 55.785 16.060 -103.961 1.00 71.62 339 LYS A O 1
ATOM 2677 N N . GLU A 1 340 ? 56.361 17.363 -105.694 1.00 75.88 340 GLU A N 1
ATOM 2678 C CA . GLU A 1 340 ? 56.777 18.513 -104.871 1.00 75.88 340 GLU A CA 1
ATOM 2679 C C . GLU A 1 340 ? 55.617 19.136 -104.076 1.00 75.88 340 GLU A C 1
ATOM 2681 O O . GLU A 1 340 ? 55.797 19.591 -102.946 1.00 75.88 340 GLU A O 1
ATOM 2686 N N . GLU A 1 341 ? 54.402 19.127 -104.628 1.00 74.94 341 GLU A N 1
ATOM 2687 C CA . GLU A 1 341 ? 53.220 19.641 -103.930 1.00 74.94 341 GLU A CA 1
ATOM 2688 C C . GLU A 1 341 ? 52.817 18.766 -102.730 1.00 74.94 341 GLU A C 1
ATOM 2690 O O . GLU A 1 341 ? 52.420 19.290 -101.690 1.00 74.94 341 GLU A O 1
ATOM 2695 N N . ILE A 1 342 ? 52.949 17.440 -102.853 1.00 68.88 342 ILE A N 1
ATOM 2696 C CA . ILE A 1 342 ? 52.696 16.494 -101.755 1.00 68.88 342 ILE A CA 1
ATOM 2697 C C . ILE A 1 342 ? 53.765 16.646 -100.670 1.00 68.88 342 ILE A C 1
ATOM 2699 O O . ILE A 1 342 ? 53.423 16.732 -99.493 1.00 68.88 342 ILE A O 1
ATOM 2703 N N . LYS A 1 343 ? 55.039 16.782 -101.058 1.00 70.25 343 LYS A N 1
ATOM 2704 C CA . LYS A 1 343 ? 56.157 16.959 -100.120 1.00 70.25 343 LYS A CA 1
ATOM 2705 C C . LYS A 1 343 ? 56.065 18.249 -99.295 1.00 70.25 343 LYS A C 1
ATOM 2707 O O . LYS A 1 343 ? 56.568 18.283 -98.185 1.00 70.25 343 LYS A O 1
ATOM 2712 N N . LYS A 1 344 ? 55.416 19.301 -99.811 1.00 71.75 344 LYS A N 1
ATOM 2713 C CA . LYS A 1 344 ? 55.142 20.543 -99.059 1.00 71.75 344 LYS A CA 1
ATOM 2714 C C . LYS A 1 344 ? 53.948 20.458 -98.101 1.00 71.75 344 LYS A C 1
ATOM 2716 O O . LYS A 1 344 ? 53.808 21.339 -97.258 1.00 71.75 344 LYS A O 1
ATOM 2721 N N . LYS A 1 345 ? 53.046 19.488 -98.286 1.00 66.94 345 LYS A N 1
ATOM 2722 C CA . LYS A 1 345 ? 51.827 19.322 -97.468 1.00 66.94 345 LYS A CA 1
ATOM 2723 C C . LYS A 1 345 ? 52.002 18.322 -96.321 1.00 66.94 345 LYS A C 1
ATOM 2725 O O . LYS A 1 345 ? 51.155 18.300 -95.430 1.00 66.94 345 LYS A O 1
ATOM 2730 N N . MET A 1 346 ? 53.048 17.500 -96.369 1.00 57.06 346 MET A N 1
ATOM 2731 C CA . MET A 1 346 ? 53.509 16.651 -95.264 1.00 57.06 346 MET A CA 1
ATOM 2732 C C . MET A 1 346 ? 54.535 17.406 -94.430 1.00 57.06 346 MET A C 1
ATOM 2734 O O . MET A 1 346 ? 54.512 17.208 -93.193 1.00 57.06 346 MET A O 1
#